Protein AF-A0A9D7V7L5-F1 (afdb_monomer_lite)

Sequence (226 aa):
MTKTEKKSRVNKSYSRKAYLGRYPYNLVSSGNLEKYYATLTDFDFLVAKINYPEFGVQPLIEDYDLIDDAETLNYPEYNSEKIKSLKLIQRALRLSAHILAVDKGQLASQLHGRLLHQKMPEEIQALLAQIKQKTTTPWLCPLTASLTPPGRNLIRTLTGHSSWVNAVAVTPNGQQVISASSDYTLKVWNLPDGQELFTLTGHSNSVKAVAVTPNGQQVISASGDN

Secondary structure (DSSP, 8-state):
--HHHHHHHHHHHHHHHHHHHHHHHHHHHTT-HHHHHHHHT-HHHHHHHHTSTT--HHHHHHHGGGS-TTGGGS-TTS-HHHHHHHHHHHHHHHHHHHHHHH-GGGHHHHHHHHH--TT--HHHHHHHHHHHHH--S-----SS--SPPBTBS--------SS-EEEEEE-TTSSEEEEEETTS-EEEEETTT--EEEEE---SS-EEEEEE-TTSS-EEEEES--

Structure (mmCIF, N/CA/C/O backbone):
data_AF-A0A9D7V7L5-F1
#
_entry.id   AF-A0A9D7V7L5-F1
#
loop_
_atom_site.group_PDB
_atom_site.id
_atom_site.type_symbol
_atom_site.label_atom_id
_atom_site.label_alt_id
_atom_site.label_comp_id
_atom_site.label_asym_id
_atom_site.label_entity_id
_atom_site.label_seq_id
_atom_site.pdbx_PDB_ins_code
_atom_site.Cartn_x
_atom_site.Cartn_y
_atom_site.Cartn_z
_atom_site.occupancy
_atom_site.B_iso_or_equiv
_atom_site.auth_seq_id
_atom_site.auth_comp_id
_atom_site.auth_asym_id
_atom_site.auth_atom_id
_atom_site.pdbx_PDB_model_num
ATOM 1 N N . MET A 1 1 ? 8.169 -32.362 20.404 1.00 52.22 1 MET A N 1
ATOM 2 C CA . MET A 1 1 ? 6.866 -31.759 20.037 1.00 52.22 1 MET A CA 1
ATOM 3 C C . MET A 1 1 ? 5.851 -32.856 19.808 1.00 52.22 1 MET A C 1
ATOM 5 O O . MET A 1 1 ? 6.038 -33.667 18.904 1.00 52.22 1 MET A O 1
ATOM 9 N N . THR A 1 2 ? 4.804 -32.898 20.626 1.00 62.78 2 THR A N 1
ATOM 10 C CA . THR A 1 2 ? 3.766 -33.935 20.541 1.00 62.78 2 THR A CA 1
ATOM 11 C C . THR A 1 2 ? 2.752 -33.614 19.433 1.00 62.78 2 THR A C 1
ATOM 13 O O . THR A 1 2 ? 2.585 -32.465 19.013 1.00 62.78 2 THR A O 1
ATOM 16 N N . LYS A 1 3 ? 2.064 -34.641 18.917 1.00 64.75 3 LYS A N 1
ATOM 17 C CA . LYS A 1 3 ? 1.070 -34.529 17.825 1.00 64.75 3 LYS A CA 1
ATOM 18 C C . LYS A 1 3 ? -0.060 -33.532 18.167 1.00 64.75 3 LYS A C 1
ATOM 20 O O . LYS A 1 3 ? -0.592 -32.861 17.284 1.00 64.75 3 LYS A O 1
ATOM 25 N N . THR A 1 4 ? -0.360 -33.387 19.456 1.00 60.03 4 THR A N 1
ATOM 26 C CA . THR A 1 4 ? -1.387 -32.504 20.027 1.00 60.03 4 THR A CA 1
ATOM 27 C C . THR A 1 4 ? -0.971 -31.027 20.022 1.00 60.03 4 THR A C 1
ATOM 29 O O . THR A 1 4 ? -1.767 -30.161 19.656 1.00 60.03 4 THR A O 1
ATOM 32 N N . GLU A 1 5 ? 0.296 -30.721 20.326 1.00 52.16 5 GLU A N 1
ATOM 33 C CA . GLU A 1 5 ? 0.838 -29.351 20.282 1.00 52.16 5 GLU A CA 1
ATOM 34 C C . GLU A 1 5 ? 0.880 -28.792 18.857 1.00 52.16 5 GLU A C 1
ATOM 36 O O . GLU A 1 5 ? 0.558 -27.621 18.636 1.00 52.16 5 GLU A O 1
ATOM 41 N N . LYS A 1 6 ? 1.223 -29.635 17.872 1.00 56.00 6 LYS A N 1
ATOM 42 C CA . LYS A 1 6 ? 1.192 -29.248 16.454 1.00 56.00 6 LYS A CA 1
ATOM 43 C C . LYS A 1 6 ? -0.230 -28.898 16.003 1.00 56.00 6 LYS A C 1
ATOM 45 O O . LYS A 1 6 ? -0.420 -27.860 15.377 1.00 56.00 6 LYS A O 1
ATOM 50 N N . LYS A 1 7 ? -1.238 -29.694 16.378 1.00 56.28 7 LYS A N 1
ATOM 51 C CA . LYS A 1 7 ? -2.646 -29.460 15.999 1.00 56.28 7 LYS A CA 1
ATOM 52 C C . LYS A 1 7 ? -3.219 -28.178 16.625 1.00 56.28 7 LYS A C 1
ATOM 54 O O . LYS A 1 7 ? -3.898 -27.417 15.943 1.00 56.28 7 LYS A O 1
ATOM 59 N N . SER A 1 8 ? -2.881 -27.891 17.886 1.00 62.53 8 SER A N 1
ATOM 60 C CA . SER A 1 8 ? -3.282 -26.658 18.588 1.00 62.53 8 SER A CA 1
ATOM 61 C C . SER A 1 8 ? -2.657 -25.392 17.979 1.00 62.53 8 SER A C 1
ATOM 63 O O . SER A 1 8 ? -3.351 -24.397 17.761 1.00 62.53 8 SER A O 1
ATOM 65 N N . ARG A 1 9 ? -1.363 -25.435 17.621 1.00 63.53 9 ARG A N 1
ATOM 66 C CA . ARG A 1 9 ? -0.682 -24.314 16.945 1.00 63.53 9 ARG A CA 1
ATOM 67 C C . ARG A 1 9 ? -1.255 -24.033 15.554 1.00 63.53 9 ARG A C 1
ATOM 69 O O . ARG A 1 9 ? -1.455 -22.871 15.212 1.00 63.53 9 ARG A O 1
ATOM 76 N N . VAL A 1 10 ? -1.566 -25.080 14.788 1.00 63.94 10 VAL A N 1
ATOM 77 C CA . VAL A 1 10 ? -2.185 -24.951 13.458 1.00 63.94 10 VAL A CA 1
ATOM 78 C C . VAL A 1 10 ? -3.575 -24.315 13.558 1.00 63.94 10 VAL A C 1
ATOM 80 O O . VAL A 1 10 ? -3.864 -23.383 12.811 1.00 63.94 10 VAL A O 1
ATOM 83 N N . ASN A 1 11 ? -4.397 -24.723 14.533 1.00 58.78 11 ASN A N 1
ATOM 84 C CA . ASN A 1 11 ? -5.736 -24.154 14.719 1.00 58.78 11 ASN A CA 1
ATOM 85 C C . ASN A 1 11 ? -5.694 -22.669 15.120 1.00 58.78 11 ASN A C 1
ATOM 87 O O . ASN A 1 11 ? -6.420 -21.860 14.552 1.00 58.78 11 ASN A O 1
ATOM 91 N N . LYS A 1 12 ? -4.791 -22.280 16.036 1.00 68.88 12 LYS A N 1
ATOM 92 C CA . LYS A 1 12 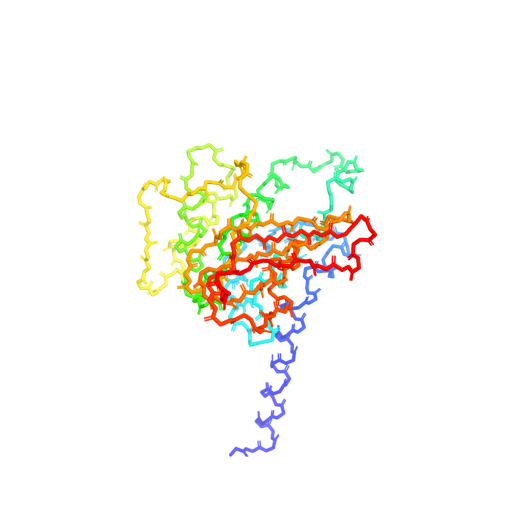? -4.603 -20.865 16.413 1.00 68.88 12 LYS A CA 1
ATOM 93 C C . LYS A 1 12 ? -4.127 -20.006 15.239 1.00 68.88 12 LYS A C 1
ATOM 95 O O . LYS A 1 12 ? -4.591 -18.878 15.087 1.00 68.88 12 LYS A O 1
ATOM 100 N N . SER A 1 13 ? -3.227 -20.533 14.405 1.00 73.12 13 SER A N 1
ATOM 101 C CA . SER A 1 13 ? -2.764 -19.835 13.200 1.00 73.12 13 SER A CA 1
ATOM 102 C C . SER A 1 13 ? -3.900 -19.631 12.194 1.00 73.12 13 SER A C 1
ATOM 104 O O . SER A 1 13 ? -4.082 -18.524 11.691 1.00 73.12 13 SER A O 1
ATOM 106 N N . TYR A 1 14 ? -4.719 -20.666 11.974 1.00 73.56 14 TYR A N 1
ATOM 107 C CA . TYR A 1 14 ? -5.874 -20.613 11.078 1.00 73.56 14 TYR A CA 1
ATOM 108 C C . TYR A 1 14 ? -6.935 -19.612 11.552 1.00 73.56 14 TYR A C 1
ATOM 110 O O . TYR A 1 14 ? -7.392 -18.779 10.772 1.00 73.56 14 TYR A O 1
ATOM 118 N N . SER A 1 15 ? -7.281 -19.626 12.844 1.00 80.94 15 SER A N 1
ATOM 119 C CA . SER A 1 15 ? -8.228 -18.666 13.426 1.00 80.94 15 SER A CA 1
ATOM 120 C C . SER A 1 15 ? -7.724 -17.225 13.318 1.00 80.94 15 SER A C 1
ATOM 122 O O . SER A 1 15 ? -8.497 -16.330 12.981 1.00 80.94 15 SER A O 1
ATOM 124 N N . ARG A 1 16 ? -6.422 -16.991 13.538 1.00 86.62 16 ARG A N 1
ATOM 125 C CA . ARG A 1 16 ? -5.816 -15.660 13.394 1.00 86.62 16 ARG A CA 1
ATOM 126 C C . ARG A 1 16 ? -5.793 -15.188 11.940 1.00 86.62 16 ARG A C 1
ATOM 128 O O . ARG A 1 16 ? -6.093 -14.027 11.685 1.00 86.62 16 ARG A O 1
ATOM 135 N N . LYS A 1 17 ? -5.489 -16.079 10.993 1.00 89.31 17 LYS A N 1
ATOM 136 C CA . LYS A 1 17 ? -5.557 -15.795 9.552 1.00 89.31 17 LYS A CA 1
ATOM 137 C C . LYS A 1 17 ? -6.967 -15.405 9.125 1.00 89.31 17 LYS A C 1
ATOM 139 O O . LYS A 1 17 ? -7.144 -14.393 8.458 1.00 89.31 17 LYS A O 1
ATOM 144 N N . ALA A 1 18 ? -7.965 -16.198 9.517 1.00 86.25 18 ALA A N 1
ATOM 145 C CA . ALA A 1 18 ? -9.361 -15.940 9.180 1.00 86.25 18 ALA A CA 1
ATOM 146 C C . ALA A 1 18 ? -9.836 -14.595 9.746 1.00 86.25 18 ALA A C 1
ATOM 148 O O . ALA A 1 18 ? -10.491 -13.835 9.034 1.00 86.25 18 ALA A O 1
ATOM 149 N N . TYR A 1 19 ? -9.444 -14.286 10.987 1.00 89.44 19 TYR A N 1
ATOM 150 C CA . TYR A 1 19 ? -9.704 -12.994 11.610 1.00 89.44 19 TYR A CA 1
ATOM 151 C C . TYR A 1 19 ? -9.065 -11.848 10.814 1.00 89.44 19 TYR A C 1
ATOM 153 O O . TYR A 1 19 ? -9.770 -10.991 10.308 1.00 89.44 19 TYR A O 1
ATOM 161 N N . LEU A 1 20 ? -7.751 -11.851 10.595 1.00 92.06 20 LEU A N 1
ATOM 162 C CA . LEU A 1 20 ? -7.090 -10.738 9.897 1.00 92.06 20 LEU A CA 1
ATOM 163 C C . LEU A 1 20 ? -7.503 -10.611 8.416 1.00 92.06 20 LEU A C 1
ATOM 165 O O . LEU A 1 20 ? -7.490 -9.514 7.864 1.00 92.06 20 LEU A O 1
ATOM 169 N N . GLY A 1 21 ? -7.870 -11.718 7.768 1.00 90.25 21 GLY A N 1
ATOM 170 C CA . GLY A 1 21 ? -8.195 -11.744 6.343 1.00 90.25 21 GLY A CA 1
ATOM 171 C C . GLY A 1 21 ? -9.643 -11.392 6.007 1.00 90.25 21 GLY A C 1
ATOM 172 O O . GLY A 1 21 ? -9.874 -10.606 5.101 1.00 90.25 21 GLY A O 1
ATOM 173 N N . ARG A 1 22 ? -10.627 -11.987 6.699 1.00 90.94 22 ARG A N 1
ATOM 174 C CA . ARG A 1 22 ? -12.054 -11.873 6.327 1.00 90.94 22 ARG A CA 1
ATOM 175 C C . ARG A 1 22 ? -12.894 -11.064 7.305 1.00 90.94 22 ARG A C 1
ATOM 177 O O . ARG A 1 22 ? -14.047 -10.780 7.000 1.00 90.94 22 ARG A O 1
ATOM 184 N N . TYR A 1 23 ? -12.365 -10.712 8.474 1.00 92.94 23 TYR A N 1
ATOM 185 C CA . TYR A 1 23 ? -13.158 -10.022 9.488 1.00 92.94 23 TYR A CA 1
ATOM 186 C C . TYR A 1 23 ? -13.700 -8.665 9.010 1.00 92.94 23 TYR A C 1
ATOM 188 O O . TYR A 1 23 ? -14.909 -8.485 9.143 1.00 92.94 23 TYR A O 1
ATOM 196 N N . PRO A 1 24 ? -12.914 -7.771 8.367 1.00 93.12 24 PRO A N 1
ATOM 197 C CA . PRO A 1 24 ? -13.454 -6.516 7.833 1.00 93.12 24 PRO A CA 1
ATOM 198 C C . PRO A 1 24 ? -14.598 -6.740 6.834 1.00 93.12 24 PRO A C 1
ATOM 200 O O . PRO A 1 24 ? -15.675 -6.172 6.993 1.00 93.12 24 PRO A O 1
ATOM 203 N N . TYR A 1 25 ? -14.416 -7.661 5.883 1.00 91.00 25 TYR A N 1
ATOM 204 C CA . TYR A 1 25 ? -15.449 -8.041 4.913 1.00 91.00 25 TYR A CA 1
ATOM 205 C C . TYR A 1 25 ? -16.725 -8.580 5.575 1.00 91.00 25 TYR A C 1
ATOM 207 O O . TYR A 1 25 ? -17.835 -8.186 5.215 1.00 91.00 25 TYR A O 1
ATOM 215 N N . ASN A 1 26 ? -16.585 -9.458 6.572 1.00 91.19 26 ASN A N 1
ATOM 216 C CA . ASN A 1 26 ? -17.724 -10.025 7.293 1.00 91.19 26 ASN A CA 1
ATOM 217 C C . ASN A 1 26 ? -18.498 -8.952 8.074 1.00 91.19 26 ASN A C 1
ATOM 219 O O . ASN A 1 26 ? -19.715 -9.057 8.211 1.00 91.19 26 ASN A O 1
ATOM 223 N N . LEU A 1 27 ? -17.813 -7.930 8.599 1.00 90.56 27 LEU A N 1
ATOM 224 C CA . LEU A 1 27 ? -18.455 -6.823 9.310 1.00 90.56 27 LEU A CA 1
ATOM 225 C C . LEU A 1 27 ? -19.286 -5.959 8.362 1.00 90.56 27 LEU A C 1
ATOM 227 O O . LEU A 1 27 ? -20.439 -5.683 8.677 1.00 90.56 27 LEU A O 1
ATOM 231 N N . VAL A 1 28 ? -18.753 -5.620 7.186 1.00 88.31 28 VAL A N 1
ATOM 232 C CA . VAL A 1 28 ? -19.514 -4.902 6.149 1.00 88.31 28 VAL A CA 1
ATOM 233 C C . VAL A 1 28 ? -20.703 -5.744 5.678 1.00 88.31 28 VAL A C 1
ATOM 235 O O . VAL A 1 28 ? -21.836 -5.278 5.706 1.00 88.31 28 VAL A O 1
ATOM 238 N N . SER A 1 29 ? -20.477 -7.026 5.374 1.00 86.88 29 SER A N 1
ATOM 239 C CA . SER A 1 29 ? -21.528 -7.950 4.908 1.00 86.88 29 SER A CA 1
ATOM 240 C C . SER A 1 29 ? -22.641 -8.187 5.935 1.00 86.88 29 SER A C 1
ATOM 242 O O . SER A 1 29 ? -23.762 -8.526 5.570 1.00 86.88 29 SER A O 1
ATOM 244 N N . SER A 1 30 ? -22.340 -8.034 7.227 1.00 88.19 30 SER A N 1
ATOM 245 C CA . SER A 1 30 ? -23.320 -8.143 8.317 1.00 88.19 30 SER A CA 1
ATOM 246 C C . SER A 1 30 ? -23.930 -6.800 8.730 1.00 88.19 30 SER A C 1
ATOM 248 O O . SER A 1 30 ? -24.707 -6.763 9.682 1.00 88.19 30 SER A O 1
ATOM 250 N N . GLY A 1 31 ? -23.576 -5.699 8.055 1.00 84.12 31 GLY A N 1
ATOM 251 C CA . GLY A 1 31 ? -24.029 -4.344 8.381 1.00 84.12 31 GLY A CA 1
ATOM 252 C C . GLY A 1 31 ? -23.422 -3.761 9.663 1.00 84.12 31 GLY A C 1
ATOM 253 O O . GLY A 1 31 ? -23.855 -2.712 10.133 1.00 84.12 31 GLY A O 1
ATOM 254 N N . ASN A 1 32 ? -22.413 -4.405 10.259 1.00 87.94 32 ASN A N 1
ATOM 255 C CA . ASN A 1 32 ? -21.781 -3.952 11.499 1.00 87.94 32 ASN A CA 1
ATOM 256 C C . ASN A 1 32 ? -20.656 -2.937 11.234 1.00 87.94 32 ASN A C 1
ATOM 258 O O . ASN A 1 32 ? -19.474 -3.188 11.495 1.00 87.94 32 ASN A O 1
ATOM 262 N N . LEU A 1 33 ? -21.044 -1.777 10.705 1.00 84.62 33 LEU A N 1
ATOM 263 C CA . LEU A 1 33 ? -20.115 -0.729 10.280 1.00 84.62 33 LEU A CA 1
ATOM 264 C C . LEU A 1 33 ? -19.363 -0.079 11.449 1.00 84.62 33 LEU A C 1
ATOM 266 O O . LEU A 1 33 ? -18.197 0.275 11.302 1.00 84.62 33 LEU A O 1
ATOM 270 N N . GLU A 1 34 ? -19.973 0.005 12.634 1.00 87.50 34 GLU A N 1
ATOM 271 C CA . GLU A 1 34 ? -19.308 0.538 13.832 1.00 87.50 34 GLU A CA 1
ATOM 272 C C . GLU A 1 34 ? -18.098 -0.308 14.244 1.00 87.50 34 GLU A C 1
ATOM 274 O O . GLU A 1 34 ? -17.013 0.218 14.497 1.00 87.50 34 GLU A O 1
ATOM 279 N N . LYS A 1 35 ? -18.234 -1.642 14.249 1.00 90.88 35 LYS A N 1
ATOM 280 C CA . LYS A 1 35 ? -17.083 -2.517 14.513 1.00 90.88 35 LYS A CA 1
ATOM 281 C C . LYS A 1 35 ? -16.077 -2.498 13.375 1.00 90.88 35 LYS A C 1
ATOM 283 O O . LYS A 1 35 ? -14.884 -2.620 13.645 1.00 90.88 35 LYS A O 1
ATOM 288 N N . TYR A 1 36 ? -16.525 -2.369 12.127 1.00 91.50 36 TYR A N 1
ATOM 289 C CA . TYR A 1 36 ? -15.623 -2.243 10.981 1.00 91.50 36 TYR A CA 1
ATOM 290 C C . TYR A 1 36 ? -14.743 -0.998 11.136 1.00 91.50 36 TYR A C 1
ATOM 292 O O . TYR A 1 36 ? -13.517 -1.087 11.076 1.00 91.50 36 TYR A O 1
ATOM 300 N N . TYR A 1 37 ? -15.367 0.129 11.475 1.00 90.06 37 TYR A N 1
ATOM 301 C CA . TYR A 1 37 ? -14.693 1.386 11.751 1.00 90.06 37 TYR A CA 1
ATOM 302 C C . TYR A 1 37 ? -13.704 1.280 12.918 1.00 90.06 37 TYR A C 1
ATOM 304 O O . TYR A 1 37 ? -12.540 1.653 12.778 1.00 90.06 37 TYR A O 1
ATOM 312 N N . ALA A 1 38 ? -14.137 0.718 14.050 1.00 92.38 38 ALA A N 1
ATOM 313 C CA . ALA A 1 38 ? -13.270 0.498 15.207 1.00 92.38 38 ALA A CA 1
ATOM 314 C C . ALA A 1 38 ? -12.072 -0.406 14.864 1.00 92.38 38 ALA A C 1
ATOM 316 O O . ALA A 1 38 ? -10.959 -0.160 15.314 1.00 92.38 38 ALA A O 1
ATOM 317 N N . THR A 1 39 ? -12.280 -1.421 14.021 1.00 95.00 39 THR A N 1
ATOM 318 C CA . THR A 1 39 ? -11.221 -2.344 13.585 1.00 95.00 39 THR A CA 1
ATOM 319 C C . THR A 1 39 ? -10.175 -1.636 12.720 1.00 95.00 39 THR A C 1
ATOM 321 O O . THR A 1 39 ? -8.980 -1.810 12.941 1.00 95.00 39 THR A O 1
ATOM 324 N N . LEU A 1 40 ? -10.596 -0.804 11.761 1.00 95.00 40 LEU A N 1
ATOM 325 C CA . LEU A 1 40 ? -9.688 -0.087 10.851 1.00 95.00 40 LEU A CA 1
ATOM 326 C C . LEU A 1 40 ? -9.088 1.203 11.438 1.00 95.00 40 LEU A C 1
ATOM 328 O O . LEU A 1 40 ? -8.298 1.881 10.778 1.00 95.00 40 LEU A O 1
ATOM 332 N N . THR A 1 41 ? -9.435 1.531 12.682 1.00 94.69 41 THR A N 1
ATOM 333 C CA . THR A 1 41 ? -8.835 2.615 13.478 1.00 94.69 41 THR A CA 1
ATOM 334 C C . THR A 1 41 ? -8.086 2.095 14.715 1.00 94.69 41 THR A C 1
ATOM 336 O O . THR A 1 41 ? -7.517 2.886 15.470 1.00 94.69 41 THR A O 1
ATOM 339 N N . ASP A 1 42 ? -8.026 0.774 14.914 1.00 96.12 42 ASP A N 1
ATOM 340 C CA . ASP A 1 42 ? -7.245 0.136 15.975 1.00 96.12 42 ASP A CA 1
ATOM 341 C C . ASP A 1 42 ? -5.825 -0.164 15.494 1.00 96.12 42 ASP A C 1
ATOM 343 O O . ASP A 1 42 ? -5.596 -1.012 14.626 1.00 96.12 42 ASP A O 1
ATOM 347 N N . PHE A 1 43 ? -4.848 0.506 16.104 1.00 96.38 43 PHE A N 1
ATOM 348 C CA . PHE A 1 43 ? -3.447 0.344 15.734 1.00 96.38 43 PHE A CA 1
ATOM 349 C C . PHE A 1 43 ? -2.946 -1.103 15.889 1.00 96.38 43 PHE A C 1
ATOM 351 O O . PHE A 1 43 ? -2.146 -1.553 15.067 1.00 96.38 43 PHE A O 1
ATOM 358 N N . ASP A 1 44 ? -3.449 -1.861 16.871 1.00 95.31 44 ASP A N 1
ATOM 359 C CA . ASP A 1 44 ? -3.026 -3.254 17.071 1.00 95.31 44 ASP A CA 1
ATOM 360 C C . ASP A 1 44 ? -3.485 -4.150 15.922 1.00 95.31 44 ASP A C 1
ATOM 362 O O . ASP A 1 44 ? -2.739 -5.031 15.484 1.00 95.31 44 ASP A O 1
ATOM 366 N N . PHE A 1 45 ? -4.686 -3.907 15.389 1.00 96.00 45 PHE A N 1
ATOM 367 C CA . PHE A 1 45 ? -5.174 -4.607 14.207 1.00 96.00 45 PHE A CA 1
ATOM 368 C C . PHE A 1 45 ? -4.309 -4.290 12.982 1.00 96.00 45 PHE A C 1
ATOM 370 O O . PHE A 1 45 ? -3.873 -5.218 12.294 1.00 96.00 45 PHE A O 1
ATOM 377 N N . LEU A 1 46 ? -3.994 -3.009 12.744 1.00 96.38 46 LEU A N 1
ATOM 378 C CA . LEU A 1 46 ? -3.148 -2.586 11.617 1.00 96.38 46 LEU A CA 1
ATOM 379 C C . LEU A 1 46 ? -1.764 -3.251 11.680 1.00 96.38 46 LEU A C 1
ATOM 381 O O . LEU A 1 46 ? -1.307 -3.846 10.699 1.00 96.38 46 LEU A O 1
ATOM 385 N N . VAL A 1 47 ? -1.126 -3.213 12.855 1.00 95.31 47 VAL A N 1
ATOM 386 C CA . VAL A 1 47 ? 0.169 -3.858 13.116 1.00 95.31 47 VAL A CA 1
ATOM 387 C C . VAL A 1 47 ? 0.069 -5.375 12.951 1.00 95.31 47 VAL A C 1
ATOM 389 O O . VAL A 1 47 ? 0.949 -5.990 12.343 1.00 95.31 47 VAL A O 1
ATOM 392 N N . ALA A 1 48 ? -0.987 -6.005 13.467 1.00 94.69 48 ALA A N 1
ATOM 393 C CA . ALA A 1 48 ? -1.163 -7.449 13.371 1.00 94.69 48 ALA A CA 1
ATOM 394 C C . ALA A 1 48 ? -1.370 -7.912 11.925 1.00 94.69 48 ALA A C 1
ATOM 396 O O . ALA A 1 48 ? -0.820 -8.948 11.549 1.00 94.69 48 ALA A O 1
ATOM 397 N N . LYS A 1 49 ? -2.134 -7.160 11.122 1.00 95.62 49 LYS A N 1
ATOM 398 C CA . LYS A 1 49 ? -2.400 -7.494 9.720 1.00 95.62 49 LYS A CA 1
ATOM 399 C C . LYS A 1 49 ? -1.159 -7.300 8.857 1.00 95.62 49 LYS A C 1
ATOM 401 O O . LYS A 1 49 ? -0.774 -8.233 8.160 1.00 95.62 49 LYS A O 1
ATOM 406 N N . ILE A 1 50 ? -0.481 -6.153 8.950 1.00 94.75 50 ILE A N 1
ATOM 407 C CA . ILE A 1 50 ? 0.681 -5.863 8.094 1.00 94.75 50 ILE A CA 1
ATOM 408 C C . ILE A 1 50 ? 1.849 -6.836 8.330 1.00 94.75 50 ILE A C 1
ATOM 410 O O . ILE A 1 50 ? 2.552 -7.218 7.391 1.00 94.75 50 ILE A O 1
ATOM 414 N N . ASN A 1 51 ? 2.041 -7.271 9.581 1.00 93.19 51 ASN A N 1
ATOM 415 C CA . ASN A 1 51 ? 3.117 -8.181 9.977 1.00 93.19 51 ASN A CA 1
ATOM 416 C C . ASN A 1 51 ? 2.780 -9.662 9.778 1.00 93.19 51 ASN A C 1
ATOM 418 O O . ASN A 1 51 ? 3.658 -10.510 9.946 1.00 93.19 51 ASN A O 1
ATOM 422 N N . TYR A 1 52 ? 1.542 -10.003 9.418 1.00 93.25 52 TYR A N 1
ATOM 423 C CA . TYR A 1 52 ? 1.189 -11.391 9.157 1.00 93.25 52 TYR A CA 1
ATOM 424 C C . TYR A 1 52 ? 1.862 -11.873 7.856 1.00 93.25 52 TYR A C 1
ATOM 426 O O . TYR A 1 52 ? 1.792 -11.154 6.865 1.00 93.25 52 TYR A O 1
ATOM 434 N N . PRO A 1 53 ? 2.495 -13.064 7.806 1.00 87.75 53 PRO A N 1
ATOM 435 C CA . PRO A 1 53 ? 3.300 -13.488 6.650 1.00 87.75 53 PRO A CA 1
ATOM 436 C C . PRO A 1 53 ? 2.555 -13.541 5.312 1.00 87.75 53 PRO A C 1
ATOM 438 O O . PRO A 1 53 ? 3.146 -13.283 4.272 1.00 87.75 53 PRO A O 1
ATOM 441 N N . GLU A 1 54 ? 1.268 -13.884 5.343 1.00 87.81 54 GLU A N 1
ATOM 442 C CA . GLU A 1 54 ? 0.424 -13.991 4.145 1.00 87.81 54 GLU A CA 1
ATOM 443 C C . GLU A 1 54 ? -0.273 -12.675 3.774 1.00 87.81 54 GLU A C 1
ATOM 445 O O . GLU A 1 54 ? -0.946 -12.595 2.750 1.00 87.81 54 GLU A O 1
ATOM 450 N N . PHE A 1 55 ? -0.137 -11.651 4.618 1.00 89.81 55 PHE A N 1
ATOM 451 C CA . PHE A 1 55 ? -0.691 -10.327 4.384 1.00 89.81 55 PHE A CA 1
ATOM 452 C C . PHE A 1 55 ? 0.439 -9.291 4.316 1.00 89.81 55 PHE A C 1
ATOM 454 O O . PHE A 1 55 ? 1.630 -9.573 4.464 1.00 89.81 55 PHE A O 1
ATOM 461 N N . GLY A 1 56 ? 0.058 -8.050 4.062 1.00 89.25 56 GLY A N 1
ATOM 462 C CA . GLY A 1 56 ? 0.978 -6.932 3.972 1.00 89.25 56 GLY A CA 1
ATOM 463 C C . GLY A 1 56 ? 0.199 -5.633 3.913 1.00 89.25 56 GLY A C 1
ATOM 464 O O . GLY A 1 56 ? -0.985 -5.591 4.246 1.00 89.25 56 GLY A O 1
ATOM 465 N N . VAL A 1 57 ? 0.862 -4.572 3.465 1.00 91.44 57 VAL A N 1
ATOM 466 C CA . VAL A 1 57 ? 0.224 -3.257 3.369 1.00 91.44 57 VAL A CA 1
ATOM 467 C C . VAL A 1 57 ? -0.928 -3.249 2.360 1.00 91.44 57 VAL A C 1
ATOM 469 O O . VAL A 1 57 ? -1.928 -2.584 2.597 1.00 91.44 57 VAL A O 1
ATOM 472 N N . GLN A 1 58 ? -0.830 -4.026 1.278 1.00 90.19 58 GLN A N 1
ATOM 473 C CA . GLN A 1 58 ? -1.821 -4.007 0.204 1.00 90.19 58 GLN A CA 1
ATOM 474 C C . GLN A 1 58 ? -3.165 -4.645 0.617 1.00 90.19 58 GLN A C 1
ATOM 476 O O . GLN A 1 58 ? -4.157 -3.921 0.593 1.00 90.19 58 GLN A O 1
ATOM 481 N N . PRO A 1 59 ? -3.226 -5.888 1.148 1.00 92.44 59 PRO A N 1
ATOM 482 C CA . PRO A 1 59 ? -4.479 -6.431 1.689 1.00 92.44 59 PRO A CA 1
ATOM 483 C C . PRO A 1 59 ? -5.079 -5.611 2.838 1.00 92.44 59 PRO A C 1
ATOM 485 O O . PRO A 1 59 ? -6.261 -5.735 3.134 1.00 92.44 59 PRO A O 1
ATOM 488 N N . LEU A 1 60 ? -4.262 -4.821 3.546 1.00 94.62 60 LEU A N 1
ATOM 489 C CA . LEU A 1 60 ? -4.755 -3.881 4.551 1.00 94.62 60 LEU A CA 1
ATOM 490 C C . LEU A 1 60 ? -5.397 -2.648 3.900 1.00 94.62 60 LEU A C 1
ATOM 492 O O . LEU A 1 60 ? -6.448 -2.221 4.352 1.00 94.62 60 LEU A O 1
ATOM 496 N N . ILE A 1 61 ? -4.794 -2.080 2.850 1.00 92.06 61 ILE A N 1
ATOM 497 C CA . ILE A 1 61 ? -5.370 -0.960 2.084 1.00 92.06 61 ILE A CA 1
ATOM 498 C C . ILE A 1 61 ? -6.711 -1.360 1.459 1.00 92.06 61 ILE A C 1
ATOM 500 O O . ILE A 1 61 ? -7.644 -0.557 1.490 1.00 92.06 61 ILE A O 1
ATOM 504 N N . GLU A 1 62 ? -6.803 -2.585 0.941 1.00 90.81 62 GLU A N 1
ATOM 505 C CA . GLU A 1 62 ? -8.017 -3.146 0.332 1.00 90.81 62 GLU A CA 1
ATOM 506 C C . GLU A 1 62 ? -9.177 -3.257 1.329 1.00 90.81 62 GLU A C 1
ATOM 508 O O . GLU A 1 62 ? -10.329 -3.076 0.942 1.00 90.81 62 GLU A O 1
ATOM 513 N N . ASP A 1 63 ? -8.909 -3.461 2.626 1.00 93.62 63 ASP A N 1
ATOM 514 C CA . ASP A 1 63 ? -9.980 -3.462 3.630 1.00 93.62 63 ASP A CA 1
ATOM 515 C C . ASP A 1 63 ? -10.736 -2.128 3.671 1.00 93.62 63 ASP A C 1
ATOM 517 O O . ASP A 1 63 ? -11.924 -2.122 3.979 1.00 93.62 63 ASP A O 1
ATOM 521 N N . TYR A 1 64 ? -10.070 -1.007 3.370 1.00 91.25 64 TYR A N 1
ATOM 522 C CA . TYR A 1 64 ? -10.678 0.330 3.327 1.00 91.25 64 TYR A CA 1
ATOM 523 C C . TYR A 1 64 ? -11.446 0.594 2.021 1.00 91.25 64 TYR A C 1
ATOM 525 O O . TYR A 1 64 ? -12.211 1.557 1.954 1.00 91.25 64 TYR A O 1
ATOM 533 N N . ASP A 1 65 ? -11.238 -0.229 0.987 1.00 87.38 65 ASP A N 1
ATOM 534 C CA . ASP A 1 65 ? -11.976 -0.164 -0.282 1.00 87.38 65 ASP A CA 1
ATOM 535 C C . ASP A 1 65 ? -13.314 -0.925 -0.211 1.00 87.38 65 ASP A C 1
ATOM 537 O O . ASP A 1 65 ? -14.130 -0.813 -1.118 1.00 87.38 65 ASP A O 1
ATOM 541 N N . LEU A 1 66 ? -13.579 -1.651 0.886 1.00 87.56 66 LEU A N 1
ATOM 542 C CA . LEU A 1 66 ? -14.836 -2.381 1.105 1.00 87.56 66 LEU A CA 1
ATOM 543 C C . LEU A 1 66 ? -16.071 -1.481 1.242 1.00 87.56 66 LEU A C 1
ATO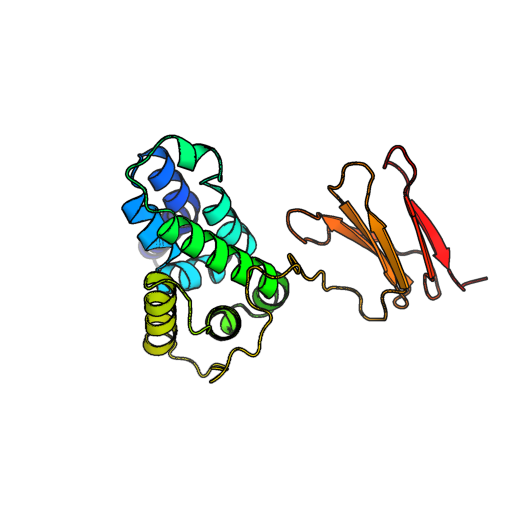M 545 O O . LEU A 1 66 ? -17.183 -1.992 1.175 1.00 87.56 66 LEU A O 1
ATOM 549 N N . ILE A 1 67 ? -15.882 -0.180 1.476 1.00 78.75 67 ILE A N 1
ATOM 550 C CA . ILE A 1 67 ? -16.955 0.815 1.500 1.00 78.75 67 ILE A CA 1
ATOM 551 C C . ILE A 1 67 ? -16.618 1.896 0.472 1.00 78.75 67 ILE A C 1
ATOM 553 O O . ILE A 1 67 ? -15.613 2.614 0.601 1.00 78.75 67 ILE A O 1
ATOM 557 N N . ASP A 1 68 ? -17.472 2.015 -0.543 1.00 66.81 68 ASP A N 1
ATOM 558 C CA . ASP A 1 68 ? -17.338 3.025 -1.591 1.00 66.81 68 ASP A CA 1
ATOM 559 C C . ASP A 1 68 ? -18.076 4.333 -1.239 1.00 66.81 68 ASP A C 1
AT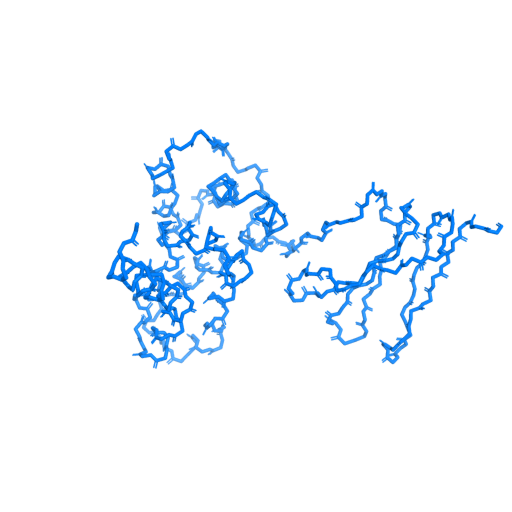OM 561 O O . ASP A 1 68 ? -18.998 4.363 -0.413 1.00 66.81 68 ASP A O 1
ATOM 565 N N . ASP A 1 69 ? -17.681 5.428 -1.893 1.00 56.91 69 ASP A N 1
ATOM 566 C CA . ASP A 1 69 ? -18.263 6.768 -1.708 1.00 56.91 69 ASP A CA 1
ATOM 567 C C . ASP A 1 69 ? -19.765 6.806 -2.097 1.00 56.91 69 ASP A C 1
ATOM 569 O O . ASP A 1 69 ? -20.511 7.671 -1.641 1.00 56.91 69 ASP A O 1
ATOM 573 N N . ALA A 1 70 ? -20.230 5.854 -2.919 1.00 44.06 70 ALA A N 1
ATOM 574 C CA . ALA A 1 70 ? -21.620 5.748 -3.375 1.00 44.06 70 ALA A CA 1
ATOM 575 C C . ALA A 1 70 ? -22.538 4.946 -2.428 1.00 44.06 70 ALA A C 1
ATOM 577 O O . ALA A 1 70 ? -23.703 5.304 -2.265 1.00 44.06 70 ALA A O 1
ATOM 578 N N . GLU A 1 71 ? -22.041 3.898 -1.756 1.00 46.91 71 GLU A N 1
ATOM 579 C CA . GLU A 1 71 ? -22.833 3.136 -0.767 1.00 46.91 71 GLU A CA 1
ATOM 580 C C . GLU A 1 71 ? -23.127 3.960 0.495 1.00 46.91 71 GLU A C 1
ATOM 582 O O . GLU A 1 71 ? -24.134 3.759 1.175 1.00 46.91 71 GLU A O 1
ATOM 587 N N . THR A 1 72 ? -22.283 4.953 0.767 1.00 47.69 72 THR A N 1
ATOM 588 C CA . THR A 1 72 ? -22.403 5.876 1.899 1.00 47.69 72 THR A CA 1
ATOM 589 C C . THR A 1 72 ? -23.416 7.007 1.682 1.00 47.69 72 THR A C 1
ATOM 591 O O . THR A 1 72 ? -23.768 7.691 2.640 1.00 47.69 72 THR A O 1
ATOM 594 N N . LEU A 1 73 ? -23.979 7.154 0.473 1.00 41.91 73 LEU A N 1
ATOM 595 C CA . LEU A 1 73 ? -25.094 8.073 0.187 1.00 41.91 73 LEU A CA 1
ATOM 596 C C . LEU A 1 73 ? -26.479 7.509 0.558 1.00 41.91 73 LEU A C 1
ATOM 598 O O . LEU A 1 73 ? -27.440 8.273 0.620 1.00 41.91 73 LEU A O 1
ATOM 602 N N . ASN A 1 74 ? -26.595 6.207 0.849 1.00 44.41 74 ASN A N 1
ATOM 603 C CA . ASN A 1 74 ? -27.875 5.567 1.189 1.00 44.41 74 ASN A CA 1
ATOM 604 C C . ASN A 1 74 ? -28.168 5.496 2.702 1.00 44.41 74 ASN A C 1
ATOM 606 O O . ASN A 1 74 ? -29.259 5.073 3.081 1.00 44.41 74 ASN A O 1
ATOM 610 N N . TYR A 1 75 ? -27.241 5.935 3.564 1.00 44.62 75 TYR A N 1
ATOM 611 C CA . TYR A 1 75 ? -27.388 5.894 5.027 1.00 44.62 75 TYR A CA 1
ATOM 612 C C . TYR A 1 75 ? -27.113 7.277 5.657 1.00 44.62 75 TYR A C 1
ATOM 614 O O . TYR A 1 75 ? -25.986 7.563 6.065 1.00 44.62 75 TYR A O 1
ATOM 622 N N . PRO A 1 76 ? -28.129 8.160 5.760 1.00 46.16 76 PRO A N 1
ATOM 623 C CA . PRO A 1 76 ? -27.987 9.533 6.272 1.00 46.16 76 PRO A CA 1
ATOM 624 C C . PRO A 1 76 ? -27.659 9.628 7.774 1.00 46.16 76 PRO A C 1
ATOM 626 O O . PRO A 1 76 ? -27.337 10.702 8.273 1.00 46.16 76 PRO A O 1
ATOM 629 N N . GLU A 1 77 ? -27.720 8.509 8.496 1.00 46.75 77 GLU A N 1
ATOM 630 C CA . GLU A 1 77 ? -27.305 8.371 9.898 1.00 46.75 77 GLU A CA 1
ATOM 631 C C . GLU A 1 77 ? -25.776 8.321 10.089 1.00 46.75 77 GLU A C 1
ATOM 633 O O . GLU A 1 77 ? -25.284 8.383 11.217 1.00 46.75 77 GLU A O 1
ATOM 638 N N . TYR A 1 78 ? -25.006 8.253 8.997 1.00 48.84 78 TYR A N 1
ATOM 639 C CA . TYR A 1 78 ? -23.555 8.125 9.040 1.00 48.84 78 TYR A CA 1
ATOM 640 C C . TYR A 1 78 ? -22.846 9.473 8.851 1.00 48.84 78 TYR A C 1
ATOM 642 O O . TYR A 1 78 ? -23.017 10.173 7.852 1.00 48.84 78 TYR A O 1
ATOM 650 N N . ASN A 1 79 ? -22.004 9.843 9.819 1.00 57.28 79 ASN A N 1
ATOM 651 C CA . ASN A 1 79 ? -21.250 11.091 9.772 1.00 57.28 79 ASN A CA 1
ATOM 652 C C . ASN A 1 79 ? -20.160 11.013 8.690 1.00 57.28 79 ASN A C 1
ATOM 654 O O . ASN A 1 79 ? -19.271 10.158 8.754 1.00 57.28 79 ASN A O 1
ATOM 658 N N . SER A 1 80 ? -20.188 11.954 7.741 1.00 66.06 80 SER A N 1
ATOM 659 C CA . SER A 1 80 ? -19.146 12.133 6.722 1.00 66.06 80 SER A CA 1
ATOM 660 C C . SER A 1 80 ? -17.720 12.128 7.303 1.00 66.06 80 SER A C 1
ATOM 662 O O . SER A 1 80 ? -16.785 11.727 6.617 1.00 66.06 80 SER A O 1
ATOM 664 N N . GLU A 1 81 ? -17.544 12.509 8.574 1.00 74.31 81 GLU A N 1
ATOM 665 C CA . GLU A 1 81 ? -16.246 12.552 9.255 1.00 74.31 81 GLU A CA 1
ATOM 666 C C . GLU A 1 81 ? -15.603 11.174 9.486 1.00 74.31 81 GLU A C 1
ATOM 668 O O . GLU A 1 81 ? -14.409 11.029 9.229 1.00 74.31 81 GLU A O 1
ATOM 673 N N . LYS A 1 82 ? -16.356 10.126 9.857 1.00 81.75 82 LYS A N 1
ATOM 674 C CA . LYS A 1 82 ? -15.779 8.775 10.038 1.00 81.75 82 LYS A CA 1
ATOM 675 C C . LYS A 1 82 ? -15.234 8.226 8.715 1.00 81.75 82 LYS A C 1
ATOM 677 O O . LYS A 1 82 ? -14.117 7.715 8.649 1.00 81.75 82 LYS A O 1
ATOM 682 N N . ILE A 1 83 ? -15.991 8.375 7.626 1.00 78.31 83 ILE A N 1
ATOM 683 C CA . ILE A 1 83 ? -15.532 7.960 6.287 1.00 78.31 83 ILE A CA 1
ATOM 684 C C . ILE A 1 83 ? -14.310 8.777 5.868 1.00 78.31 83 ILE A C 1
ATOM 686 O O . ILE A 1 83 ? -13.324 8.199 5.408 1.00 78.31 83 ILE A O 1
ATOM 690 N N . LYS A 1 84 ? -14.320 10.102 6.086 1.00 79.25 84 LYS A N 1
ATOM 691 C CA . LYS A 1 84 ? -13.148 10.956 5.834 1.00 79.25 84 LYS A CA 1
ATOM 692 C C . LYS A 1 84 ? -11.924 10.455 6.600 1.00 79.25 84 LYS A C 1
ATOM 694 O O . LYS A 1 84 ? -10.857 10.344 5.997 1.00 79.25 84 LYS A O 1
ATOM 699 N N . SER A 1 85 ? -12.070 10.089 7.874 1.00 86.75 85 SER A N 1
ATOM 700 C CA . SER A 1 85 ? -10.996 9.508 8.690 1.00 86.75 85 SER A CA 1
ATOM 701 C C . SER A 1 85 ? -10.438 8.224 8.078 1.00 86.75 85 SER A C 1
ATOM 703 O O . SER A 1 85 ? -9.227 8.130 7.861 1.00 86.75 85 SER A O 1
ATOM 705 N N . LEU A 1 86 ? -11.302 7.271 7.710 1.00 89.19 86 LEU A N 1
ATOM 706 C CA . LEU A 1 86 ? -10.880 6.030 7.049 1.00 89.19 86 LEU A CA 1
ATOM 707 C C . LEU A 1 86 ? -10.147 6.302 5.729 1.00 89.19 86 LEU A C 1
ATOM 709 O O . LEU A 1 86 ? -9.077 5.741 5.500 1.00 89.19 86 LEU A O 1
ATOM 713 N N . LYS A 1 87 ? -10.659 7.206 4.884 1.00 85.00 87 LYS A N 1
ATOM 714 C CA . LYS A 1 87 ? -10.016 7.563 3.608 1.00 85.00 87 LYS A CA 1
ATOM 715 C C . LYS A 1 87 ? -8.673 8.269 3.816 1.00 85.00 87 LYS A C 1
ATOM 717 O O . LYS A 1 87 ? -7.739 8.043 3.047 1.00 85.00 87 LYS A O 1
ATOM 722 N N . LEU A 1 88 ? -8.531 9.104 4.846 1.00 86.81 88 LEU A N 1
ATOM 723 C CA . LEU A 1 88 ? -7.253 9.739 5.187 1.00 86.81 88 LEU A CA 1
ATOM 724 C C . LEU A 1 88 ? -6.219 8.704 5.643 1.00 86.81 88 LEU A C 1
ATOM 726 O O . LEU A 1 88 ? -5.084 8.738 5.163 1.00 86.81 88 LEU A O 1
ATOM 730 N N . ILE A 1 89 ? -6.614 7.752 6.494 1.00 91.81 89 ILE A N 1
ATOM 731 C CA . ILE A 1 89 ? -5.746 6.645 6.925 1.00 91.81 89 ILE A CA 1
ATOM 732 C C . ILE A 1 89 ? -5.348 5.786 5.721 1.00 91.81 89 ILE A C 1
ATOM 734 O O . ILE A 1 89 ? -4.160 5.551 5.499 1.00 91.81 89 ILE A O 1
ATOM 738 N N . GLN A 1 90 ? -6.311 5.395 4.885 1.00 90.88 90 GLN A N 1
ATOM 739 C CA . GLN A 1 90 ? -6.060 4.627 3.666 1.00 90.88 90 GLN A CA 1
ATOM 740 C C . GLN A 1 90 ? -5.067 5.338 2.737 1.00 90.88 90 GLN A C 1
ATOM 742 O O . GLN A 1 90 ? -4.113 4.732 2.247 1.00 90.88 90 GLN A O 1
ATOM 747 N N . ARG A 1 91 ? -5.251 6.642 2.502 1.00 85.62 91 ARG A N 1
ATOM 748 C CA . ARG A 1 91 ? -4.334 7.449 1.685 1.00 85.62 91 ARG A CA 1
ATOM 749 C C . ARG A 1 91 ? -2.940 7.531 2.306 1.00 85.62 91 ARG A C 1
ATOM 751 O O . ARG A 1 91 ? -1.959 7.441 1.574 1.00 85.62 91 ARG A O 1
ATOM 758 N N . ALA A 1 92 ? -2.831 7.657 3.630 1.00 90.56 92 ALA A N 1
ATOM 759 C CA . ALA A 1 92 ? -1.538 7.617 4.312 1.00 90.56 92 ALA A CA 1
ATOM 760 C C . ALA A 1 92 ? -0.839 6.263 4.104 1.00 90.56 92 ALA A C 1
ATOM 762 O O . ALA A 1 92 ? 0.344 6.238 3.765 1.00 90.56 92 ALA A O 1
ATOM 763 N N . LEU A 1 93 ? -1.578 5.152 4.213 1.00 92.50 93 LEU A N 1
ATOM 764 C CA . LEU A 1 93 ? -1.065 3.808 3.931 1.00 92.50 93 LEU A CA 1
ATOM 765 C C . LEU A 1 93 ? -0.615 3.664 2.470 1.00 92.50 93 LEU A C 1
ATOM 767 O O . LEU A 1 93 ? 0.484 3.171 2.233 1.00 92.50 93 LEU A O 1
ATOM 771 N N . ARG A 1 94 ? -1.398 4.150 1.495 1.00 89.06 94 ARG A N 1
ATOM 772 C CA . ARG A 1 94 ? -1.034 4.134 0.061 1.00 89.06 94 ARG A CA 1
ATOM 773 C C . ARG A 1 94 ? 0.249 4.920 -0.220 1.00 89.06 94 ARG A C 1
ATOM 775 O O . ARG A 1 94 ? 1.145 4.412 -0.893 1.00 89.06 94 ARG A O 1
ATOM 782 N N . LEU A 1 95 ? 0.380 6.120 0.347 1.00 87.62 95 LEU A N 1
ATOM 783 C CA . LEU A 1 95 ? 1.584 6.951 0.220 1.00 87.62 95 LEU A CA 1
ATOM 784 C C . LEU A 1 95 ? 2.828 6.305 0.843 1.00 87.62 95 LEU A C 1
ATOM 786 O O . LEU A 1 95 ? 3.950 6.562 0.406 1.00 87.62 95 LEU A O 1
ATOM 790 N N . SER A 1 96 ? 2.635 5.466 1.856 1.00 91.62 96 SER A N 1
ATOM 791 C CA . SER A 1 96 ? 3.708 4.769 2.564 1.00 91.62 96 SER A CA 1
ATOM 792 C C . SER A 1 96 ? 3.891 3.318 2.128 1.00 91.62 96 SER A C 1
ATOM 794 O O . SER A 1 96 ? 4.797 2.662 2.631 1.00 91.62 96 SER A O 1
ATOM 796 N N . ALA A 1 97 ? 3.092 2.818 1.181 1.00 90.88 97 ALA A N 1
ATOM 797 C CA . ALA A 1 97 ? 3.060 1.402 0.820 1.00 90.88 97 ALA A CA 1
ATOM 798 C C . ALA A 1 97 ? 4.435 0.869 0.401 1.00 90.88 97 ALA A C 1
ATOM 800 O O . ALA A 1 97 ? 4.839 -0.196 0.851 1.00 90.88 97 ALA A O 1
ATOM 801 N N . HIS A 1 98 ? 5.184 1.646 -0.384 1.00 86.25 98 HIS A N 1
ATOM 802 C CA . HIS A 1 98 ? 6.536 1.288 -0.811 1.00 86.25 98 HIS A CA 1
ATOM 803 C C . HIS A 1 98 ? 7.523 1.130 0.358 1.00 86.25 98 HIS A C 1
ATOM 805 O O . HIS A 1 98 ? 8.327 0.204 0.365 1.00 86.25 98 HIS A O 1
ATOM 811 N N . ILE A 1 99 ? 7.428 1.986 1.380 1.00 90.75 99 ILE A N 1
ATOM 812 C CA . ILE A 1 99 ? 8.266 1.906 2.586 1.00 90.75 99 ILE A CA 1
ATOM 813 C C . ILE A 1 99 ? 7.845 0.701 3.422 1.00 90.75 99 ILE A C 1
ATOM 815 O O . ILE A 1 99 ? 8.682 -0.083 3.849 1.00 90.75 99 ILE A O 1
ATOM 819 N N . LEU A 1 100 ? 6.537 0.523 3.609 1.00 92.12 100 LEU A N 1
ATOM 820 C CA . LEU A 1 100 ? 5.970 -0.536 4.442 1.00 92.12 100 LEU A CA 1
ATOM 821 C C . LEU A 1 100 ? 6.092 -1.933 3.822 1.00 92.12 100 LEU A C 1
ATOM 823 O O . LEU A 1 100 ? 6.029 -2.927 4.543 1.00 92.12 100 LEU A O 1
ATOM 827 N N . ALA A 1 101 ? 6.270 -2.021 2.503 1.00 88.75 101 ALA A N 1
ATOM 828 C CA . ALA A 1 101 ? 6.599 -3.265 1.818 1.00 88.75 101 ALA A CA 1
ATOM 829 C C . ALA A 1 101 ? 8.015 -3.753 2.171 1.00 88.75 101 ALA A C 1
ATOM 831 O O . ALA A 1 101 ? 8.230 -4.959 2.266 1.00 88.75 101 ALA A O 1
ATOM 832 N N . VAL A 1 102 ? 8.952 -2.825 2.399 1.00 89.44 102 VAL A N 1
ATOM 833 C CA . VAL A 1 102 ? 10.346 -3.124 2.766 1.00 89.44 102 VAL A CA 1
ATOM 834 C C . VAL A 1 102 ? 10.502 -3.258 4.281 1.00 89.44 102 VAL A C 1
ATOM 836 O O . VAL A 1 102 ? 11.086 -4.225 4.762 1.00 89.44 102 VAL A O 1
ATOM 839 N N . ASP A 1 103 ? 9.957 -2.306 5.038 1.00 91.81 103 ASP A N 1
ATOM 840 C CA . ASP A 1 103 ? 10.078 -2.229 6.490 1.00 91.81 103 ASP A CA 1
ATOM 841 C C . ASP A 1 103 ? 8.727 -1.906 7.142 1.00 91.81 103 ASP A C 1
ATOM 843 O O . ASP A 1 103 ? 8.298 -0.756 7.290 1.00 91.81 103 ASP A O 1
ATOM 847 N N . LYS A 1 104 ? 8.059 -2.973 7.579 1.00 93.31 104 LYS A N 1
ATOM 848 C CA . LYS A 1 104 ? 6.760 -2.929 8.261 1.00 93.31 104 LYS A CA 1
ATOM 849 C C . LYS A 1 104 ? 6.838 -2.243 9.630 1.00 93.31 104 LYS A C 1
ATOM 851 O O . LYS A 1 104 ? 5.817 -1.759 10.121 1.00 93.31 104 LYS A O 1
ATOM 856 N N . GLY A 1 105 ? 8.029 -2.162 10.233 1.00 91.81 105 GLY A N 1
ATOM 857 C CA . GLY A 1 105 ? 8.263 -1.482 11.508 1.00 91.81 105 GLY A CA 1
ATOM 858 C C . GLY A 1 105 ? 8.047 0.030 11.427 1.00 91.81 105 GLY A C 1
ATOM 859 O O . GLY A 1 105 ? 7.767 0.671 12.439 1.00 91.81 105 GLY A O 1
ATOM 860 N N . GLN A 1 106 ? 8.075 0.607 10.223 1.00 93.44 106 GLN A N 1
ATOM 861 C CA . GLN A 1 106 ? 7.852 2.040 10.030 1.00 93.44 106 GLN A CA 1
ATOM 862 C C . GLN A 1 106 ? 6.380 2.451 10.047 1.00 93.44 106 GLN A C 1
ATOM 864 O O . GLN A 1 106 ? 6.103 3.638 9.892 1.00 93.44 106 GLN A O 1
ATOM 869 N N . LEU A 1 107 ? 5.430 1.530 10.255 1.00 95.25 107 LEU A N 1
ATOM 870 C CA . LEU A 1 107 ? 3.998 1.851 10.249 1.00 95.25 107 LEU A CA 1
ATOM 871 C C . LEU A 1 107 ? 3.659 3.030 11.174 1.00 95.25 107 LEU A C 1
ATOM 873 O O . LEU A 1 107 ? 2.978 3.960 10.744 1.00 95.25 107 LEU A O 1
ATOM 877 N N . ALA A 1 108 ? 4.190 3.024 12.400 1.00 94.19 108 ALA A N 1
ATOM 878 C CA . ALA A 1 108 ? 4.014 4.111 13.361 1.00 94.19 108 ALA A CA 1
ATOM 879 C C . ALA A 1 108 ? 4.529 5.448 12.802 1.00 94.19 108 ALA A C 1
ATOM 881 O O . ALA A 1 108 ? 3.775 6.417 12.725 1.00 94.19 108 ALA A O 1
ATOM 882 N N . SER A 1 109 ? 5.783 5.479 12.339 1.00 92.44 109 SER A N 1
ATOM 883 C CA . SER A 1 109 ? 6.440 6.674 11.791 1.00 92.44 109 SER A CA 1
ATOM 884 C C . SER A 1 109 ? 5.686 7.246 10.592 1.00 92.44 109 SER A C 1
ATOM 886 O O . SER A 1 109 ? 5.471 8.455 10.494 1.00 92.44 109 SER A O 1
ATOM 888 N N . GLN A 1 110 ? 5.260 6.362 9.690 1.00 93.81 110 GLN A N 1
ATOM 889 C CA . GLN A 1 110 ? 4.580 6.703 8.448 1.00 93.81 110 GLN A CA 1
ATOM 890 C C . GLN A 1 110 ? 3.173 7.254 8.700 1.00 93.81 110 GLN A C 1
ATOM 892 O O . GLN A 1 110 ? 2.831 8.313 8.173 1.00 93.81 110 GLN A O 1
ATOM 897 N N . LEU A 1 111 ? 2.375 6.582 9.536 1.00 93.31 111 LEU A N 1
ATOM 898 C CA . LEU A 1 111 ? 1.040 7.061 9.893 1.00 93.31 111 LEU A CA 1
ATOM 899 C C . LEU A 1 111 ? 1.119 8.354 10.701 1.00 93.31 111 LEU A C 1
ATOM 901 O O . LEU A 1 111 ? 0.437 9.318 10.361 1.00 93.31 111 LEU A O 1
ATOM 905 N N . HIS A 1 112 ? 1.987 8.415 11.715 1.00 92.38 112 HIS A N 1
ATOM 906 C CA . HIS A 1 112 ? 2.136 9.611 12.537 1.00 92.38 112 HIS A CA 1
ATOM 907 C C . HIS A 1 112 ? 2.569 10.812 11.700 1.00 92.38 112 HIS A C 1
ATOM 909 O O . HIS A 1 112 ? 1.876 11.822 11.682 1.00 92.38 112 HIS A O 1
ATOM 915 N N . GLY A 1 113 ? 3.659 10.697 10.937 1.00 89.50 113 GLY A N 1
ATOM 916 C CA . GLY A 1 113 ? 4.198 11.819 10.168 1.00 89.50 113 GLY A CA 1
ATOM 917 C C . GLY A 1 113 ? 3.253 12.357 9.089 1.00 89.50 113 GLY A C 1
ATOM 918 O O . GLY A 1 113 ? 3.313 13.546 8.779 1.00 89.50 113 GLY A O 1
ATOM 919 N N . ARG A 1 114 ? 2.374 11.511 8.528 1.00 90.06 114 ARG A N 1
ATOM 920 C CA . ARG A 1 114 ? 1.401 11.902 7.489 1.00 90.06 114 ARG A CA 1
ATOM 921 C C . ARG A 1 114 ? 0.085 12.431 8.049 1.00 90.06 114 ARG A C 1
ATOM 923 O O . ARG A 1 114 ? -0.547 13.262 7.402 1.00 90.06 114 ARG A O 1
ATOM 930 N N . LEU A 1 115 ? -0.335 11.950 9.217 1.00 89.75 115 LEU A N 1
ATOM 931 C CA . LEU A 1 115 ? -1.622 12.293 9.829 1.00 89.75 115 LEU A CA 1
ATOM 932 C C . LEU A 1 115 ? -1.506 13.351 10.935 1.00 89.75 115 LEU A C 1
ATOM 934 O O . LEU A 1 115 ? -2.521 13.805 11.452 1.00 89.75 115 LEU A O 1
ATOM 938 N N . LEU A 1 116 ? -0.297 13.785 11.297 1.00 85.44 116 LEU A N 1
ATOM 939 C CA . LEU A 1 116 ? -0.061 14.814 12.313 1.00 85.44 116 LEU A CA 1
ATOM 940 C C . LEU A 1 116 ? -0.389 16.226 11.789 1.00 85.44 116 LEU A C 1
ATOM 942 O O . LEU A 1 116 ? 0.503 17.037 11.564 1.00 85.44 116 LEU A O 1
ATOM 946 N N . HIS A 1 117 ? -1.673 16.543 11.597 1.00 78.81 117 HIS A N 1
ATOM 947 C CA . HIS A 1 117 ? -2.134 17.877 11.191 1.00 78.81 117 HIS A CA 1
ATOM 948 C C . HIS A 1 117 ? -3.183 18.429 12.168 1.00 78.81 117 HIS A C 1
ATOM 950 O O . HIS A 1 117 ? -4.093 17.723 12.587 1.00 78.81 117 HIS A O 1
ATOM 956 N N . GLN A 1 118 ? -3.100 19.726 12.486 1.00 67.50 118 GLN A N 1
ATOM 957 C CA . GLN A 1 118 ? -3.926 20.382 13.518 1.00 67.50 118 GLN A CA 1
ATOM 958 C C . GLN A 1 118 ? -5.453 20.330 13.300 1.00 67.50 118 GLN A C 1
ATOM 960 O O . GLN A 1 118 ? -6.196 20.563 14.242 1.00 67.50 118 GLN A O 1
ATOM 965 N N . LYS A 1 119 ? -5.934 20.053 12.080 1.00 76.88 119 LYS A N 1
ATOM 966 C CA . LYS A 1 119 ? -7.370 20.026 11.736 1.00 76.88 119 LYS A CA 1
ATOM 967 C C . LYS A 1 119 ? -7.897 18.608 11.475 1.00 76.88 119 LYS A C 1
ATOM 969 O O . LYS A 1 119 ? -8.865 18.448 10.741 1.00 76.88 119 LYS A O 1
ATOM 974 N N . MET A 1 120 ? -7.220 17.581 11.990 1.00 79.88 120 MET A N 1
ATOM 975 C CA . MET A 1 120 ? -7.637 16.195 11.766 1.00 79.88 120 MET A CA 1
ATOM 976 C C . MET A 1 120 ? -8.819 15.805 12.663 1.00 79.88 120 MET A C 1
ATOM 978 O O . MET A 1 120 ? -8.857 16.261 13.811 1.00 79.88 120 MET A O 1
ATOM 982 N N . PRO A 1 121 ? -9.732 14.945 12.171 1.00 83.75 121 PRO A N 1
ATOM 983 C CA . PRO A 1 121 ? -10.839 14.407 12.958 1.00 83.75 121 PRO A CA 1
ATOM 984 C C . PRO A 1 121 ? -10.388 13.735 14.260 1.00 83.75 121 PRO A C 1
ATOM 986 O O . PRO A 1 121 ? -9.258 13.240 14.360 1.00 83.75 121 PRO A O 1
ATOM 989 N N . GLU A 1 122 ? -11.285 13.687 15.247 1.00 87.19 122 GLU A N 1
ATOM 990 C CA . GLU A 1 122 ? -11.021 13.132 16.583 1.00 87.19 122 GLU A CA 1
ATOM 991 C C . GLU A 1 122 ? -10.506 11.692 16.527 1.00 87.19 122 GLU A C 1
ATOM 993 O O . GLU A 1 122 ? -9.637 11.299 17.302 1.00 87.19 122 GLU A O 1
ATOM 998 N N . GLU A 1 123 ? -10.968 10.900 15.565 1.00 87.88 123 GLU A N 1
ATOM 999 C CA . GLU A 1 123 ? -10.598 9.492 15.480 1.00 87.88 123 GLU A CA 1
ATOM 1000 C C . GLU A 1 123 ? -9.183 9.292 14.946 1.00 87.88 123 GLU A C 1
ATOM 1002 O O . GLU A 1 123 ? -8.480 8.375 15.374 1.00 87.88 123 GLU A O 1
ATOM 1007 N N . ILE A 1 124 ? -8.717 10.191 14.076 1.00 89.81 124 ILE A N 1
ATOM 1008 C CA . ILE A 1 124 ? -7.306 10.226 13.688 1.00 89.81 124 ILE A CA 1
ATOM 1009 C C . ILE A 1 124 ? -6.462 10.598 14.904 1.00 89.81 124 ILE A C 1
ATOM 1011 O O . ILE A 1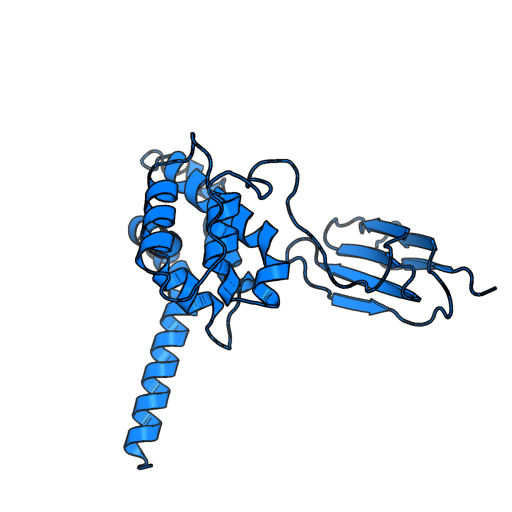 124 ? -5.444 9.958 15.152 1.00 89.81 124 ILE A O 1
ATOM 1015 N N . GLN A 1 125 ? -6.888 11.579 15.703 1.00 91.56 125 GLN A N 1
ATOM 1016 C CA . GLN A 1 125 ? -6.171 11.954 16.925 1.00 91.56 125 GLN A CA 1
ATOM 1017 C C . GLN A 1 125 ? -6.111 10.789 17.925 1.00 91.56 125 GLN A C 1
ATOM 1019 O O . GLN A 1 125 ? -5.048 10.525 18.493 1.00 91.56 125 GLN A O 1
ATOM 1024 N N . ALA A 1 126 ? -7.206 10.038 18.078 1.00 93.44 126 ALA A N 1
ATOM 1025 C CA . ALA A 1 126 ? -7.256 8.832 18.898 1.00 93.44 126 ALA A CA 1
ATOM 1026 C C . ALA A 1 126 ? -6.305 7.742 18.375 1.00 93.44 126 ALA A C 1
ATOM 1028 O O . ALA A 1 126 ? -5.556 7.156 19.159 1.00 93.44 126 ALA A O 1
ATOM 1029 N N . LEU A 1 127 ? -6.262 7.503 17.059 1.00 94.94 127 LEU A N 1
ATOM 1030 C CA . LEU A 1 127 ? -5.292 6.591 16.443 1.00 94.94 127 LEU A CA 1
ATOM 1031 C C . LEU A 1 127 ? -3.847 7.053 16.694 1.00 94.94 127 LEU A C 1
ATOM 1033 O O . LEU A 1 127 ? -2.995 6.246 17.060 1.00 94.94 127 LEU A O 1
ATOM 1037 N N . LEU A 1 128 ? -3.552 8.350 16.561 1.00 93.62 128 LEU A N 1
ATOM 1038 C CA . LEU A 1 128 ? -2.219 8.893 16.844 1.00 93.62 128 LEU A CA 1
ATOM 1039 C C . LEU A 1 128 ? -1.818 8.718 18.317 1.00 93.62 128 LEU A C 1
ATOM 1041 O O . LEU A 1 128 ? -0.648 8.452 18.601 1.00 93.62 128 LEU A O 1
ATOM 1045 N N . ALA A 1 129 ? -2.767 8.843 19.248 1.00 93.88 129 ALA A N 1
ATOM 1046 C CA . ALA A 1 129 ? -2.536 8.571 20.664 1.00 93.88 129 ALA A CA 1
ATOM 1047 C C . ALA A 1 129 ? -2.235 7.083 20.910 1.00 93.88 129 ALA A C 1
ATOM 1049 O O . ALA A 1 129 ? -1.264 6.766 21.601 1.00 93.88 129 ALA A O 1
ATOM 1050 N N . GLN A 1 130 ? -2.991 6.177 20.277 1.00 96.00 130 GLN A N 1
ATOM 1051 C CA . GLN A 1 130 ? -2.714 4.738 20.321 1.00 96.00 130 GLN A CA 1
ATOM 1052 C C . GLN A 1 130 ? -1.316 4.414 19.787 1.00 96.00 130 GLN A C 1
ATOM 1054 O O . GLN A 1 130 ? -0.588 3.670 20.435 1.00 96.00 130 GLN A O 1
ATOM 1059 N N . ILE A 1 131 ? -0.909 5.001 18.655 1.00 94.00 131 ILE A N 1
ATOM 1060 C CA . ILE A 1 131 ? 0.434 4.809 18.083 1.00 94.00 131 ILE A CA 1
ATOM 1061 C C . ILE A 1 131 ? 1.508 5.182 19.110 1.00 94.00 131 ILE A C 1
ATOM 1063 O O . ILE A 1 131 ? 2.424 4.396 19.350 1.00 94.00 131 ILE A O 1
ATOM 1067 N N . LYS A 1 132 ? 1.387 6.344 19.763 1.00 91.81 132 LYS A N 1
ATOM 1068 C CA . LYS A 1 132 ? 2.355 6.779 20.785 1.00 91.81 132 LYS A CA 1
ATOM 1069 C C . LYS A 1 132 ? 2.394 5.854 21.998 1.00 91.81 132 LYS A C 1
ATOM 1071 O O . LYS A 1 132 ? 3.472 5.601 22.520 1.00 91.81 132 LYS A O 1
ATOM 1076 N N . GLN A 1 133 ? 1.239 5.368 22.447 1.00 93.31 133 GLN A N 1
ATOM 1077 C CA . GLN A 1 133 ? 1.138 4.533 23.643 1.00 93.31 133 GLN A CA 1
ATOM 1078 C C . GLN A 1 133 ? 1.598 3.090 23.402 1.00 93.31 133 GLN A C 1
ATOM 1080 O O . GLN A 1 133 ? 2.238 2.492 24.263 1.00 93.31 133 GLN A O 1
ATOM 1085 N N . LYS A 1 134 ? 1.231 2.516 22.253 1.00 91.94 134 LYS A N 1
ATOM 1086 C CA . LYS A 1 134 ? 1.384 1.086 21.958 1.00 91.94 134 LYS A CA 1
ATOM 1087 C C . LYS A 1 134 ? 2.690 0.761 21.228 1.00 91.94 134 LYS A C 1
ATOM 1089 O O . LYS A 1 134 ? 3.095 -0.399 21.203 1.00 91.94 134 LYS A O 1
ATOM 1094 N N . THR A 1 135 ? 3.371 1.751 20.645 1.00 88.69 135 THR A N 1
ATOM 1095 C CA . THR A 1 135 ? 4.669 1.518 19.994 1.00 88.69 135 THR A CA 1
ATOM 1096 C C . THR A 1 135 ? 5.772 1.401 21.043 1.00 88.69 135 THR A C 1
ATOM 1098 O O . THR A 1 135 ? 6.187 2.387 21.645 1.00 88.69 135 THR A O 1
ATOM 1101 N N . THR A 1 136 ? 6.243 0.174 21.263 1.00 84.56 136 THR A N 1
ATOM 1102 C CA . THR A 1 136 ? 7.244 -0.165 22.290 1.00 84.56 136 THR A CA 1
ATOM 1103 C C . THR A 1 136 ? 8.682 -0.135 21.779 1.00 84.56 136 THR A C 1
ATOM 1105 O O . THR A 1 136 ? 9.617 0.006 22.565 1.00 84.56 136 THR A O 1
ATOM 1108 N N . THR A 1 137 ? 8.880 -0.256 20.468 1.00 83.88 137 THR A N 1
ATOM 1109 C CA . THR A 1 137 ? 10.190 -0.137 19.825 1.00 83.88 137 THR A CA 1
ATOM 1110 C C . THR A 1 137 ? 10.502 1.325 19.511 1.00 83.88 137 THR A C 1
ATOM 1112 O O . THR A 1 137 ? 9.587 2.056 19.131 1.00 83.88 137 THR A O 1
ATOM 1115 N N . PRO A 1 138 ? 11.769 1.769 19.585 1.00 87.00 138 PRO A N 1
ATOM 1116 C CA . PRO A 1 138 ? 12.150 3.094 19.110 1.00 87.00 138 PRO A CA 1
ATOM 1117 C C . PRO A 1 138 ? 11.700 3.313 17.662 1.00 87.00 138 PRO A C 1
ATOM 1119 O O . PRO A 1 138 ? 11.907 2.456 16.804 1.00 87.00 138 PRO A O 1
ATOM 1122 N N . TRP A 1 139 ? 11.075 4.455 17.397 1.00 88.94 139 TRP A N 1
ATOM 1123 C CA . TRP A 1 139 ? 10.542 4.804 16.085 1.00 88.94 139 TRP A CA 1
ATOM 1124 C C . TRP A 1 139 ? 10.706 6.303 15.832 1.00 88.94 139 TRP A C 1
ATOM 1126 O O . TRP A 1 139 ? 10.848 7.098 16.764 1.00 88.94 139 TRP A O 1
ATOM 1136 N N . LEU A 1 140 ? 10.708 6.700 14.560 1.00 85.31 140 LEU A N 1
ATOM 1137 C CA . LEU A 1 140 ? 10.767 8.109 14.192 1.00 85.31 140 LEU A CA 1
ATOM 1138 C C . LEU A 1 140 ? 9.399 8.737 14.466 1.00 85.31 140 LEU A C 1
ATOM 1140 O O . LEU A 1 140 ? 8.453 8.494 13.723 1.00 85.31 140 LEU A O 1
ATOM 1144 N N . CYS A 1 141 ? 9.309 9.566 15.503 1.00 86.50 141 CYS A N 1
ATOM 1145 C CA . CYS A 1 141 ? 8.095 10.293 15.870 1.00 86.50 141 CYS A CA 1
ATOM 1146 C C . CYS A 1 141 ? 8.258 11.790 15.543 1.00 86.50 141 CYS A C 1
ATOM 1148 O O . CYS A 1 141 ? 8.747 12.542 16.391 1.00 86.50 141 CYS A O 1
ATOM 1150 N N . PRO A 1 142 ? 7.883 12.253 14.332 1.00 82.88 142 PRO A N 1
ATOM 1151 C CA . PRO A 1 142 ? 7.929 13.671 13.993 1.00 82.88 142 PRO A CA 1
ATOM 1152 C C . PRO A 1 142 ? 7.121 14.519 14.980 1.00 82.88 142 PRO A C 1
ATOM 1154 O O . PRO A 1 142 ? 6.018 14.143 15.365 1.00 82.88 142 PRO A O 1
ATOM 1157 N N . LEU A 1 143 ? 7.657 15.681 15.362 1.00 79.44 143 LEU A N 1
ATOM 1158 C C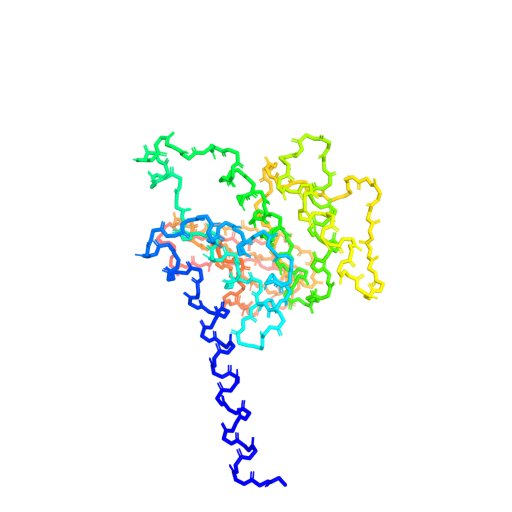A . LEU A 1 143 ? 6.940 16.665 16.187 1.00 79.44 143 LEU A CA 1
ATOM 1159 C C . LEU A 1 143 ? 6.066 17.608 15.345 1.00 79.44 143 LEU A C 1
ATOM 1161 O O . LEU A 1 143 ? 5.176 18.271 15.871 1.00 79.44 143 LEU A O 1
ATOM 1165 N N . THR A 1 144 ? 6.313 17.659 14.036 1.00 76.62 144 THR A N 1
ATOM 1166 C CA . THR A 1 144 ? 5.581 18.460 13.051 1.00 76.62 144 THR A CA 1
ATOM 1167 C C . THR A 1 144 ? 5.248 17.609 11.827 1.00 76.62 144 THR A C 1
ATOM 1169 O O . THR A 1 144 ? 5.895 16.589 11.580 1.00 76.62 144 THR A O 1
ATOM 1172 N N . ALA A 1 145 ? 4.229 18.015 11.060 1.00 72.56 145 ALA A N 1
ATOM 1173 C CA . ALA A 1 145 ? 3.874 17.378 9.792 1.00 72.56 145 ALA A CA 1
ATOM 1174 C C . ALA A 1 145 ? 5.060 17.454 8.815 1.00 72.56 145 ALA A C 1
ATOM 1176 O O . ALA A 1 145 ? 5.288 18.488 8.188 1.00 72.56 145 ALA A O 1
ATOM 1177 N N . SER A 1 146 ? 5.836 16.377 8.715 1.00 66.81 146 SER A N 1
ATOM 1178 C CA . SER A 1 146 ? 7.050 16.320 7.892 1.00 66.81 146 SER A CA 1
ATOM 1179 C C . SER A 1 146 ? 6.871 15.496 6.619 1.00 66.81 146 SER A C 1
ATOM 1181 O O . SER A 1 146 ? 7.671 15.608 5.693 1.00 66.81 146 SER A O 1
ATOM 1183 N N . LEU A 1 147 ? 5.812 14.687 6.550 1.00 72.44 147 LEU A N 1
ATOM 1184 C CA . LEU A 1 147 ? 5.472 13.882 5.384 1.00 72.44 147 LEU A CA 1
ATOM 1185 C C . LEU A 1 147 ? 4.279 14.497 4.653 1.00 72.44 147 LEU A C 1
ATOM 1187 O O . LEU A 1 147 ? 3.414 15.124 5.264 1.00 72.44 147 LEU A O 1
ATOM 1191 N N . THR A 1 148 ? 4.207 14.294 3.334 1.00 72.94 148 THR A N 1
ATOM 1192 C CA . THR A 1 148 ? 3.069 14.758 2.529 1.00 72.94 148 THR A CA 1
ATOM 1193 C C . THR A 1 148 ? 1.762 14.239 3.137 1.00 72.94 148 THR A C 1
ATOM 1195 O O . THR A 1 148 ? 1.607 13.014 3.247 1.00 72.94 148 THR A O 1
ATOM 1198 N N . PRO A 1 149 ? 0.838 15.130 3.539 1.00 66.50 149 PRO A N 1
ATOM 1199 C CA . PRO A 1 149 ? -0.402 14.710 4.164 1.00 66.50 149 PRO A CA 1
ATOM 1200 C C . PRO A 1 149 ? -1.301 14.014 3.135 1.00 66.50 149 PRO A C 1
ATOM 1202 O O . PRO A 1 149 ? -1.300 14.395 1.955 1.00 66.50 149 PRO A O 1
ATOM 1205 N N . PRO A 1 150 ? -2.098 13.021 3.557 1.00 66.12 150 PRO A N 1
ATOM 1206 C CA . PRO A 1 150 ? -3.112 12.441 2.698 1.00 66.12 150 PRO A CA 1
ATOM 1207 C C . PRO A 1 150 ? -4.139 13.518 2.335 1.00 66.12 150 PRO A C 1
ATOM 1209 O O . PRO A 1 150 ? -4.592 14.273 3.191 1.00 66.12 150 PRO A O 1
ATOM 1212 N N . GLY A 1 151 ? -4.498 13.606 1.052 1.00 60.38 151 GLY A N 1
ATOM 1213 C CA . GLY A 1 151 ? -5.471 14.588 0.556 1.00 60.38 151 GLY A CA 1
ATOM 1214 C C . GLY A 1 151 ? -4.897 15.754 -0.251 1.00 60.38 151 GLY A C 1
ATOM 1215 O O . GLY A 1 151 ? -5.675 16.540 -0.779 1.00 60.38 151 GLY A O 1
ATOM 1216 N N . ARG A 1 152 ? -3.571 15.850 -0.420 1.00 58.78 152 ARG A N 1
ATOM 1217 C CA . ARG A 1 152 ? -2.972 16.609 -1.539 1.00 58.78 152 ARG A CA 1
ATOM 1218 C C . ARG A 1 152 ? -2.771 15.690 -2.753 1.00 58.78 152 ARG A C 1
ATOM 1220 O O . ARG A 1 152 ? -2.742 14.480 -2.580 1.00 58.78 152 ARG A O 1
ATOM 1227 N N . ASN A 1 153 ? -2.597 16.264 -3.949 1.00 66.62 153 ASN A N 1
ATOM 1228 C CA . ASN A 1 153 ? -2.567 15.615 -5.281 1.00 66.62 153 ASN A CA 1
ATOM 1229 C C . ASN A 1 153 ? -1.665 14.365 -5.465 1.00 66.62 153 ASN A C 1
ATOM 1231 O O . ASN A 1 153 ? -1.706 13.753 -6.529 1.00 66.62 153 ASN A O 1
ATOM 1235 N N . LEU A 1 154 ? -0.846 13.974 -4.483 1.00 69.19 154 LEU A N 1
ATOM 1236 C CA . LEU A 1 154 ? -0.032 12.761 -4.545 1.00 69.19 154 LEU A CA 1
ATOM 1237 C C . LEU A 1 154 ? -0.841 11.553 -4.057 1.00 69.19 154 LEU A C 1
ATOM 1239 O O . LEU A 1 154 ? -1.280 11.513 -2.909 1.00 69.19 154 LEU A O 1
ATOM 1243 N N . ILE A 1 155 ? -1.003 10.556 -4.926 1.00 72.12 155 ILE A N 1
ATOM 1244 C CA . ILE A 1 155 ? -1.771 9.336 -4.632 1.00 72.12 155 ILE A CA 1
ATOM 1245 C C . ILE A 1 155 ? -0.840 8.169 -4.288 1.00 72.12 155 ILE A C 1
ATOM 1247 O O . ILE A 1 155 ? -1.146 7.377 -3.396 1.00 72.12 155 ILE A O 1
ATOM 1251 N N . ARG A 1 156 ? 0.304 8.058 -4.975 1.00 77.19 156 ARG A N 1
ATOM 1252 C CA . ARG A 1 156 ? 1.224 6.928 -4.831 1.00 77.19 156 ARG A CA 1
ATOM 1253 C C . ARG A 1 156 ? 2.638 7.270 -5.305 1.00 77.19 156 ARG A C 1
ATOM 1255 O O . ARG A 1 156 ? 2.805 8.078 -6.214 1.00 77.19 156 ARG A O 1
ATOM 1262 N N . THR A 1 157 ? 3.625 6.593 -4.723 1.00 84.94 157 THR A N 1
ATOM 1263 C CA . THR A 1 157 ? 5.018 6.569 -5.190 1.00 84.94 157 THR A CA 1
ATOM 1264 C C . THR A 1 157 ? 5.355 5.163 -5.683 1.00 84.94 157 THR A C 1
ATOM 1266 O O . THR A 1 157 ? 5.137 4.198 -4.950 1.00 84.94 157 THR A O 1
ATOM 1269 N N . LEU A 1 158 ? 5.879 5.049 -6.905 1.00 89.94 158 LEU A N 1
ATOM 1270 C CA . LEU A 1 158 ? 6.348 3.792 -7.498 1.00 89.94 158 LEU A CA 1
ATOM 1271 C C . LEU A 1 158 ? 7.875 3.741 -7.385 1.00 89.94 158 LEU A C 1
ATOM 1273 O O . LEU A 1 158 ? 8.570 4.527 -8.026 1.00 89.94 158 LEU A O 1
ATOM 1277 N N . THR A 1 159 ? 8.398 2.864 -6.531 1.00 88.19 159 THR A N 1
ATOM 1278 C CA . THR A 1 159 ? 9.844 2.715 -6.300 1.00 88.19 159 THR A CA 1
ATOM 1279 C C . THR A 1 159 ? 10.326 1.368 -6.812 1.00 88.19 159 THR A C 1
ATOM 1281 O O . THR A 1 159 ? 9.737 0.347 -6.469 1.00 88.19 159 THR A O 1
ATOM 1284 N N . GLY A 1 160 ? 11.426 1.352 -7.561 1.00 90.06 160 GLY A N 1
ATOM 1285 C CA . GLY A 1 160 ? 12.058 0.100 -7.990 1.00 90.06 160 GLY A CA 1
ATOM 1286 C C . GLY A 1 160 ? 13.182 0.274 -9.003 1.00 90.06 160 GLY A C 1
ATOM 1287 O O . GLY A 1 160 ? 14.051 -0.586 -9.083 1.00 90.06 160 GLY A O 1
ATOM 1288 N N . HIS A 1 161 ? 13.210 1.381 -9.748 1.00 96.56 161 HIS A N 1
ATOM 1289 C CA . HIS A 1 161 ? 14.375 1.721 -10.563 1.00 96.56 161 HIS A CA 1
ATOM 1290 C C . HIS A 1 161 ? 15.589 2.052 -9.686 1.00 96.56 161 HIS A C 1
ATOM 1292 O O . HIS A 1 161 ? 15.450 2.718 -8.658 1.00 96.56 161 HIS A O 1
ATOM 1298 N N . SER A 1 162 ? 16.772 1.590 -10.096 1.00 96.12 162 SER A N 1
ATOM 1299 C CA . SER A 1 162 ? 18.035 1.818 -9.370 1.00 96.12 162 SER A CA 1
ATOM 1300 C C . SER A 1 162 ? 18.783 3.072 -9.837 1.00 96.12 162 SER A C 1
ATOM 1302 O O . SER A 1 162 ? 19.800 3.444 -9.254 1.00 96.12 162 SER A O 1
ATOM 1304 N N . SER A 1 163 ? 18.270 3.739 -10.871 1.00 96.81 163 SER A N 1
ATOM 1305 C CA . SER A 1 163 ? 18.811 4.973 -11.437 1.00 96.81 163 SER A CA 1
ATOM 1306 C C . SER A 1 163 ? 17.680 5.903 -11.894 1.00 96.81 163 SER A C 1
ATOM 1308 O O . SER A 1 163 ? 16.496 5.608 -11.712 1.00 96.81 163 SER A O 1
ATOM 1310 N N . TRP A 1 164 ? 18.025 7.055 -12.473 1.00 95.94 164 TRP A N 1
ATOM 1311 C CA . TRP A 1 164 ? 17.059 8.069 -12.902 1.00 95.94 164 TRP A CA 1
ATOM 1312 C C . TRP A 1 164 ? 15.989 7.502 -13.834 1.00 95.94 164 TRP A C 1
ATOM 1314 O O . TRP A 1 164 ? 16.294 6.772 -14.776 1.00 95.94 164 TRP A O 1
ATOM 1324 N N . VAL A 1 165 ? 14.733 7.863 -13.573 1.00 97.62 165 VAL A N 1
ATOM 1325 C CA . VAL A 1 165 ? 13.611 7.599 -14.477 1.00 97.62 165 VAL A CA 1
ATOM 1326 C C . VAL A 1 165 ? 13.596 8.704 -15.523 1.00 97.62 165 VAL A C 1
ATOM 1328 O O . VAL A 1 165 ? 13.426 9.873 -15.184 1.00 97.62 165 VAL A O 1
ATOM 1331 N N . ASN A 1 166 ? 13.797 8.336 -16.784 1.00 97.38 166 ASN A N 1
ATOM 1332 C CA . ASN A 1 166 ? 13.941 9.292 -17.881 1.00 97.38 166 ASN A CA 1
ATOM 1333 C C . ASN A 1 166 ? 12.609 9.575 -18.582 1.00 97.38 166 ASN A C 1
ATOM 1335 O O . ASN A 1 166 ? 12.398 10.676 -19.080 1.00 97.38 166 ASN A O 1
ATOM 1339 N N . ALA A 1 167 ? 11.711 8.586 -18.629 1.00 96.94 167 ALA A N 1
ATOM 1340 C CA . ALA A 1 167 ? 10.418 8.713 -19.288 1.00 96.94 167 ALA A CA 1
ATOM 1341 C C . ALA A 1 167 ? 9.358 7.825 -18.630 1.00 96.94 167 ALA A C 1
ATOM 1343 O O . ALA A 1 167 ? 9.667 6.782 -18.049 1.00 96.94 167 ALA A O 1
ATOM 1344 N N . VAL A 1 168 ? 8.098 8.243 -18.752 1.00 96.94 168 VAL A N 1
ATOM 1345 C CA . VAL A 1 168 ? 6.921 7.503 -18.288 1.00 96.94 168 VAL A CA 1
ATOM 1346 C C . VAL A 1 168 ? 5.813 7.573 -19.333 1.00 96.94 168 VAL A C 1
ATOM 1348 O O . VAL A 1 168 ? 5.621 8.610 -19.965 1.00 96.94 168 VAL A O 1
ATOM 1351 N N . ALA A 1 169 ? 5.064 6.487 -19.495 1.00 96.62 169 ALA A N 1
ATOM 1352 C CA . ALA A 1 169 ? 3.880 6.434 -20.341 1.00 96.62 169 ALA A CA 1
ATOM 1353 C C . ALA A 1 169 ? 2.751 5.683 -19.630 1.00 96.62 169 ALA A C 1
ATOM 1355 O O . ALA A 1 169 ? 2.984 4.684 -18.950 1.00 96.62 169 ALA A O 1
ATOM 1356 N N . VAL A 1 170 ? 1.522 6.168 -19.792 1.00 94.75 170 VAL A N 1
ATOM 1357 C CA . VAL A 1 170 ? 0.315 5.528 -19.258 1.00 94.75 170 VAL A CA 1
ATOM 1358 C C . VAL A 1 170 ? -0.367 4.775 -20.391 1.00 94.75 170 VAL A C 1
ATOM 1360 O O . VAL A 1 170 ? -0.465 5.271 -21.513 1.00 94.75 170 VAL A O 1
ATOM 1363 N N . THR A 1 171 ? -0.835 3.570 -20.101 1.00 94.25 171 THR A N 1
ATOM 1364 C CA . THR A 1 171 ? -1.649 2.798 -21.043 1.00 94.25 171 THR A CA 1
ATOM 1365 C C . THR A 1 171 ? -3.006 3.472 -21.289 1.00 94.25 171 THR A C 1
ATOM 1367 O O . THR A 1 171 ? -3.565 4.069 -20.369 1.00 94.25 171 THR A O 1
ATOM 1370 N N . PRO A 1 172 ? -3.593 3.362 -22.495 1.00 90.88 172 PRO A N 1
ATOM 1371 C CA . PRO A 1 172 ? -4.876 3.998 -22.819 1.00 90.88 172 PRO A CA 1
ATOM 1372 C C . PRO A 1 172 ? -6.043 3.604 -21.901 1.00 90.88 172 PRO A C 1
ATOM 1374 O O . PRO A 1 172 ? -6.960 4.393 -21.702 1.00 90.88 172 PRO A O 1
ATOM 1377 N N . ASN A 1 173 ? -6.008 2.400 -21.318 1.00 89.94 173 ASN A N 1
ATOM 1378 C CA . ASN A 1 173 ? -7.014 1.945 -20.353 1.00 89.94 173 ASN A CA 1
ATOM 1379 C C . ASN A 1 173 ? -6.821 2.532 -18.938 1.00 89.94 173 ASN A C 1
ATOM 1381 O O . ASN A 1 173 ? -7.647 2.283 -18.064 1.00 89.94 173 ASN A O 1
ATOM 1385 N N . GLY A 1 174 ? -5.733 3.271 -18.692 1.00 88.75 174 GLY A N 1
ATOM 1386 C CA . GLY A 1 174 ? -5.419 3.882 -17.401 1.00 88.75 174 GLY A CA 1
ATOM 1387 C C . GLY A 1 174 ? -5.054 2.893 -16.291 1.00 88.75 174 GLY A C 1
ATOM 1388 O O . GLY A 1 174 ? -5.010 3.286 -15.129 1.00 88.75 174 GLY A O 1
ATOM 1389 N N . GLN A 1 175 ? -4.803 1.619 -16.608 1.00 90.94 175 GLN A N 1
ATOM 1390 C CA . GLN A 1 175 ? -4.548 0.580 -15.602 1.00 90.94 175 GLN A CA 1
ATOM 1391 C C . GLN A 1 175 ? -3.062 0.308 -15.379 1.00 90.94 175 GLN A C 1
ATOM 1393 O O . GLN A 1 175 ? -2.683 -0.212 -14.330 1.00 90.94 175 GLN A O 1
ATOM 1398 N N . GLN A 1 176 ? -2.213 0.653 -16.347 1.00 93.56 176 GLN A N 1
ATOM 1399 C CA . GLN A 1 176 ? -0.778 0.399 -16.272 1.00 93.56 176 GLN A CA 1
ATOM 1400 C C . GLN A 1 176 ? 0.057 1.632 -16.612 1.00 93.56 176 GLN A C 1
ATOM 1402 O O . GLN A 1 176 ? -0.300 2.419 -17.494 1.00 93.56 176 GLN A O 1
ATOM 1407 N N . VAL A 1 177 ? 1.202 1.750 -15.943 1.00 95.62 177 VAL A N 1
ATOM 1408 C CA . VAL A 1 177 ? 2.270 2.711 -16.251 1.00 95.62 177 VAL A CA 1
ATOM 1409 C C . VAL A 1 177 ? 3.503 1.950 -16.691 1.00 95.62 177 VAL A C 1
ATOM 1411 O O . VAL A 1 177 ? 3.839 0.928 -16.104 1.00 95.62 177 VAL A O 1
ATOM 1414 N N . ILE A 1 178 ? 4.205 2.476 -17.686 1.00 96.94 178 ILE A N 1
ATOM 1415 C CA . ILE A 1 178 ? 5.531 2.016 -18.066 1.00 96.94 178 ILE A CA 1
ATOM 1416 C C . ILE A 1 178 ? 6.517 3.132 -17.752 1.00 96.94 178 ILE A C 1
ATOM 1418 O O . ILE A 1 178 ? 6.323 4.266 -18.188 1.00 96.94 178 ILE A O 1
ATOM 1422 N N . SER A 1 179 ? 7.571 2.817 -17.011 1.00 97.88 179 SER A N 1
ATOM 1423 C CA . SER A 1 179 ? 8.692 3.721 -16.761 1.00 97.88 179 SER A CA 1
ATOM 1424 C C . SER A 1 179 ? 9.953 3.204 -17.440 1.00 97.88 179 SER A C 1
ATOM 1426 O O . SER A 1 179 ? 10.209 2.004 -17.438 1.00 97.88 179 SER A O 1
ATOM 1428 N N . ALA A 1 180 ? 10.737 4.113 -18.011 1.00 97.88 180 ALA A N 1
ATOM 1429 C CA . ALA A 1 180 ? 12.039 3.848 -18.614 1.00 97.88 180 ALA A CA 1
ATOM 1430 C C . ALA A 1 180 ? 13.137 4.541 -17.802 1.00 97.88 180 ALA A C 1
ATOM 1432 O O . ALA A 1 180 ? 12.951 5.680 -17.356 1.00 97.88 180 ALA A O 1
ATOM 1433 N N . SER A 1 181 ? 14.276 3.874 -17.610 1.00 98.31 181 SER A N 1
ATOM 1434 C CA . SER A 1 181 ? 15.315 4.352 -16.698 1.00 98.31 181 SER A CA 1
ATOM 1435 C C . SER A 1 181 ? 16.734 4.230 -17.247 1.00 98.31 181 SER A C 1
ATOM 1437 O O . SER A 1 181 ? 17.055 3.443 -18.140 1.00 98.31 181 SER A O 1
ATOM 1439 N N . SER A 1 182 ? 17.613 5.024 -16.640 1.00 97.94 182 SER A N 1
ATOM 1440 C CA . SER A 1 182 ? 19.063 4.926 -16.765 1.00 97.94 182 SER A CA 1
ATOM 1441 C C . SER A 1 182 ? 19.654 3.659 -16.135 1.00 97.94 182 SER A C 1
ATOM 1443 O O . SER A 1 182 ? 20.856 3.458 -16.247 1.00 97.94 182 SER A O 1
ATOM 1445 N N . ASP A 1 183 ? 18.841 2.802 -15.508 1.00 97.88 183 ASP A N 1
ATOM 1446 C CA . ASP A 1 183 ? 19.236 1.453 -15.075 1.00 97.88 183 ASP A CA 1
ATOM 1447 C C . ASP A 1 183 ? 19.125 0.383 -16.178 1.00 97.88 183 ASP A C 1
ATOM 1449 O O . ASP A 1 183 ? 19.285 -0.805 -15.909 1.00 97.88 183 ASP A O 1
ATOM 1453 N N . TYR A 1 184 ? 18.869 0.821 -17.416 1.00 97.56 184 TYR A N 1
ATOM 1454 C CA . TYR A 1 184 ? 18.787 0.008 -18.638 1.00 97.56 184 TYR A CA 1
ATOM 1455 C C . TYR A 1 184 ? 17.529 -0.862 -18.726 1.00 97.56 184 TYR A C 1
ATOM 1457 O O . TYR A 1 184 ? 17.399 -1.698 -19.623 1.00 97.56 184 TYR A O 1
ATOM 1465 N N . THR A 1 185 ? 16.574 -0.646 -17.821 1.00 97.88 185 THR A N 1
ATOM 1466 C CA . THR A 1 185 ? 15.318 -1.388 -17.789 1.00 97.88 185 THR A CA 1
ATOM 1467 C C . THR A 1 185 ? 14.118 -0.503 -18.092 1.00 97.88 185 THR A C 1
ATOM 1469 O O . THR A 1 185 ? 14.136 0.725 -17.931 1.00 97.88 185 THR A O 1
ATOM 1472 N N . LEU A 1 186 ? 13.035 -1.161 -18.505 1.00 97.94 186 LEU A N 1
ATOM 1473 C CA . LEU A 1 186 ? 11.693 -0.618 -18.374 1.00 97.94 186 LEU A CA 1
ATOM 1474 C C . LEU A 1 186 ? 10.946 -1.392 -17.293 1.00 97.94 186 LEU A C 1
ATOM 1476 O O . LEU A 1 186 ? 11.100 -2.606 -17.181 1.00 97.94 186 LEU A O 1
ATOM 1480 N N . LYS A 1 187 ? 10.101 -0.716 -16.522 1.00 97.56 187 LYS A N 1
ATOM 1481 C CA . LYS A 1 187 ? 9.223 -1.360 -15.542 1.00 97.56 187 LYS A CA 1
ATOM 1482 C C . LYS A 1 187 ? 7.771 -1.085 -15.880 1.00 97.56 187 LYS A C 1
ATOM 1484 O O . LYS A 1 187 ? 7.412 0.048 -16.196 1.00 97.56 187 LYS A O 1
ATOM 1489 N N . VAL A 1 188 ? 6.950 -2.126 -15.820 1.00 96.19 188 VAL A N 1
ATOM 1490 C CA . VAL A 1 188 ? 5.499 -2.052 -15.993 1.00 96.19 188 VAL A CA 1
ATOM 1491 C C . VAL A 1 188 ? 4.862 -2.137 -14.618 1.00 96.19 188 VAL A C 1
ATOM 1493 O O . VAL A 1 188 ? 5.123 -3.076 -13.871 1.00 96.19 188 VAL A O 1
ATOM 1496 N N . TRP A 1 189 ? 4.010 -1.177 -14.299 1.00 95.62 189 TRP A N 1
ATOM 1497 C CA . TRP A 1 189 ? 3.369 -1.031 -13.001 1.00 95.62 189 TRP A CA 1
ATOM 1498 C C . TRP A 1 189 ? 1.863 -1.153 -13.150 1.00 95.62 189 TRP A C 1
ATOM 1500 O O . TRP A 1 189 ? 1.280 -0.549 -14.049 1.00 95.62 189 TRP A O 1
ATOM 1510 N N . ASN A 1 190 ? 1.228 -1.867 -12.230 1.00 91.81 190 ASN A N 1
ATOM 1511 C CA . ASN A 1 190 ? -0.207 -1.774 -12.000 1.00 91.81 190 ASN A CA 1
ATOM 1512 C C . ASN A 1 190 ? -0.483 -0.444 -11.274 1.00 91.81 190 ASN A C 1
ATOM 1514 O O . ASN A 1 190 ? 0.029 -0.223 -10.178 1.00 91.81 190 ASN A O 1
ATOM 1518 N N . LEU A 1 191 ? -1.256 0.456 -11.889 1.00 85.56 191 LEU A N 1
ATOM 1519 C CA . LEU A 1 191 ? -1.598 1.764 -11.315 1.00 85.56 191 LEU A CA 1
ATOM 1520 C C . LEU A 1 191 ? -2.464 1.656 -10.045 1.00 85.56 191 LEU A C 1
ATOM 1522 O O . LEU A 1 191 ? -2.086 2.279 -9.044 1.00 85.56 191 LEU A O 1
ATOM 1526 N N . PRO A 1 192 ? -3.582 0.893 -10.047 1.00 79.94 192 PRO A N 1
ATOM 1527 C CA . PRO A 1 192 ? -4.392 0.666 -8.847 1.00 79.94 192 PRO A CA 1
ATOM 1528 C C . PRO A 1 192 ? -3.570 0.246 -7.621 1.00 79.94 192 PRO A C 1
ATOM 1530 O O . PRO A 1 192 ? -3.620 0.886 -6.560 1.00 79.94 192 PRO A O 1
ATOM 1533 N N . ASP A 1 193 ? -2.728 -0.770 -7.793 1.00 77.50 193 ASP A N 1
ATOM 1534 C CA . ASP A 1 193 ? -2.067 -1.440 -6.671 1.00 77.50 193 ASP A CA 1
ATOM 1535 C C . ASP A 1 193 ? -0.650 -0.919 -6.424 1.00 77.50 193 ASP A C 1
ATOM 1537 O O . ASP A 1 193 ? -0.089 -1.091 -5.341 1.00 77.50 193 ASP A O 1
ATOM 1541 N N . GLY A 1 194 ? -0.065 -0.230 -7.403 1.00 84.62 194 GLY A N 1
ATOM 1542 C CA . GLY A 1 194 ? 1.310 0.251 -7.348 1.00 84.62 194 GLY A CA 1
ATOM 1543 C C . GLY A 1 194 ? 2.375 -0.816 -7.507 1.00 84.62 194 GLY A C 1
ATOM 1544 O O . GLY A 1 194 ? 3.547 -0.531 -7.271 1.00 84.62 194 GLY A O 1
ATOM 1545 N N . GLN A 1 195 ? 1.973 -2.045 -7.814 1.00 86.31 195 GLN A N 1
ATOM 1546 C CA . GLN A 1 195 ? 2.882 -3.175 -7.893 1.00 86.31 195 GLN A CA 1
ATOM 1547 C C . GLN A 1 195 ? 3.619 -3.170 -9.224 1.00 86.31 195 GLN A C 1
ATOM 1549 O O . GLN A 1 195 ? 3.033 -2.903 -10.275 1.00 86.31 195 GLN A O 1
ATOM 1554 N N . GLU A 1 196 ? 4.903 -3.501 -9.171 1.00 93.50 196 GLU A N 1
ATOM 1555 C CA . GLU A 1 196 ? 5.664 -3.832 -10.365 1.00 93.50 196 GLU A CA 1
ATOM 1556 C C . GLU A 1 196 ? 5.159 -5.173 -10.912 1.00 93.50 196 GLU A C 1
ATOM 1558 O O . GLU A 1 196 ? 5.209 -6.190 -10.224 1.00 93.50 196 GLU A O 1
ATOM 1563 N N . LEU A 1 197 ? 4.645 -5.163 -12.138 1.00 93.56 197 LEU A N 1
ATOM 1564 C CA . LEU A 1 197 ? 4.193 -6.357 -12.847 1.00 9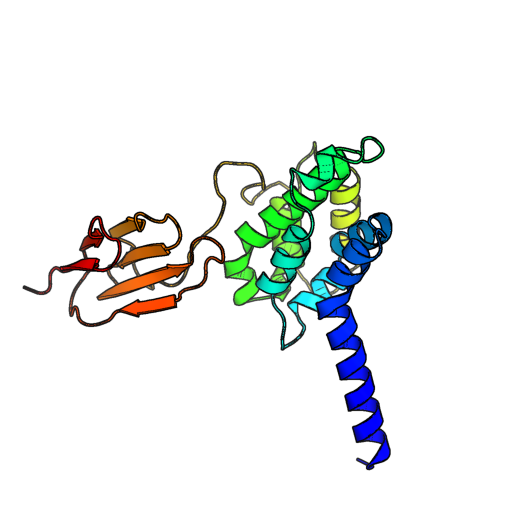3.56 197 LEU A CA 1
ATOM 1565 C C . LEU A 1 197 ? 5.351 -7.023 -13.588 1.00 93.56 197 LEU A C 1
ATOM 1567 O O . LEU A 1 197 ? 5.498 -8.241 -13.542 1.00 93.56 197 LEU A O 1
ATOM 1571 N N . PHE A 1 198 ? 6.166 -6.219 -14.276 1.00 94.00 198 PHE A N 1
ATOM 1572 C CA . PHE A 1 198 ? 7.255 -6.711 -15.115 1.00 94.00 198 PHE A CA 1
ATOM 1573 C C . PHE A 1 198 ? 8.454 -5.767 -15.076 1.00 94.00 198 PHE A C 1
ATOM 1575 O O . PHE A 1 198 ? 8.289 -4.551 -15.164 1.00 94.00 198 PHE A O 1
ATOM 1582 N N . THR A 1 199 ? 9.655 -6.343 -15.052 1.00 96.81 199 THR A N 1
ATOM 1583 C CA . THR A 1 199 ? 10.888 -5.666 -15.467 1.00 96.81 199 THR A CA 1
ATOM 1584 C C . THR A 1 199 ? 11.261 -6.176 -16.853 1.00 96.81 199 THR A C 1
ATOM 1586 O O . THR A 1 199 ? 11.510 -7.366 -17.035 1.00 96.81 199 THR A O 1
ATOM 1589 N N . LEU A 1 200 ? 11.294 -5.276 -17.829 1.00 96.06 200 LEU A N 1
ATOM 1590 C CA . LEU A 1 200 ? 11.722 -5.544 -19.194 1.00 96.06 200 LEU A CA 1
ATOM 1591 C C . LEU A 1 200 ? 13.200 -5.172 -19.323 1.00 96.06 200 LEU A C 1
ATOM 1593 O O . LEU A 1 200 ? 13.586 -4.021 -19.102 1.00 96.06 200 LEU A O 1
ATOM 1597 N N . THR A 1 201 ? 14.016 -6.155 -19.681 1.00 95.38 201 THR A N 1
ATOM 1598 C CA . THR A 1 201 ? 15.453 -6.010 -19.924 1.00 95.38 201 THR A CA 1
ATOM 1599 C C . THR A 1 201 ? 15.755 -6.236 -21.404 1.00 95.38 201 THR A C 1
ATOM 1601 O O . THR A 1 201 ? 14.992 -6.896 -22.109 1.00 95.38 201 THR A O 1
ATOM 1604 N N . GLY A 1 202 ? 16.860 -5.676 -21.894 1.00 93.69 202 GLY A N 1
ATOM 1605 C CA . GLY A 1 202 ? 17.300 -5.882 -23.278 1.00 93.69 202 GLY A CA 1
ATOM 1606 C C . GLY A 1 202 ? 18.190 -4.764 -23.808 1.00 93.69 202 GLY A C 1
ATOM 1607 O O . GLY A 1 202 ? 19.100 -5.033 -24.584 1.00 93.69 202 GLY A O 1
ATOM 1608 N N . HIS A 1 203 ? 17.979 -3.533 -23.343 1.00 96.00 203 HIS A N 1
ATOM 1609 C CA . HIS A 1 203 ? 18.879 -2.420 -23.625 1.00 96.00 203 HIS A CA 1
ATOM 1610 C C . HIS A 1 203 ? 20.188 -2.560 -22.842 1.00 96.00 203 HIS A C 1
ATOM 1612 O O . HIS A 1 203 ? 20.193 -3.009 -21.696 1.00 96.00 203 HIS A O 1
ATOM 1618 N N . SER A 1 204 ? 21.301 -2.166 -23.461 1.00 96.44 204 SER A N 1
ATOM 1619 C CA . SER A 1 204 ? 22.635 -2.159 -22.835 1.00 96.44 204 SER A CA 1
ATOM 1620 C C . SER A 1 204 ? 23.082 -0.761 -22.391 1.00 96.44 204 SER A C 1
ATOM 1622 O O . SER A 1 204 ? 24.194 -0.593 -21.894 1.00 96.44 204 SER A O 1
ATOM 1624 N N . ASN A 1 205 ? 22.218 0.245 -22.556 1.00 96.88 205 ASN A N 1
ATOM 1625 C CA . ASN A 1 205 ? 22.439 1.620 -22.122 1.00 96.88 205 ASN A CA 1
ATOM 1626 C C . ASN A 1 205 ? 21.119 2.260 -21.644 1.00 96.88 205 ASN A C 1
ATOM 1628 O O . ASN A 1 205 ? 20.059 1.635 -21.641 1.00 96.88 205 ASN A O 1
ATOM 1632 N N . SER A 1 206 ? 21.198 3.510 -21.184 1.00 96.75 206 SER A N 1
ATOM 1633 C CA . SER A 1 206 ? 20.091 4.284 -20.624 1.00 96.75 206 SER A CA 1
ATOM 1634 C C . SER A 1 206 ? 18.906 4.347 -21.586 1.00 96.75 206 SER A C 1
ATOM 1636 O O . SER A 1 206 ? 19.046 4.815 -22.722 1.00 96.75 206 SER A O 1
ATOM 1638 N N . VAL A 1 207 ? 17.732 3.920 -21.107 1.00 97.81 207 VAL A N 1
ATOM 1639 C CA . VAL A 1 207 ? 16.476 4.011 -21.853 1.00 97.81 207 VAL A CA 1
ATOM 1640 C C . VAL A 1 207 ? 15.924 5.417 -21.668 1.00 97.81 207 VAL A C 1
ATOM 1642 O O . VAL A 1 207 ? 15.567 5.819 -20.560 1.00 97.81 207 VAL A O 1
ATOM 1645 N N . LYS A 1 208 ? 15.890 6.195 -22.747 1.00 97.19 208 LYS A N 1
ATOM 1646 C CA . LYS A 1 208 ? 15.603 7.637 -22.715 1.00 97.19 208 LYS A CA 1
ATOM 1647 C C . LYS A 1 208 ? 14.152 7.971 -23.032 1.00 97.19 208 LYS A C 1
ATOM 1649 O O . LYS A 1 208 ? 13.683 9.028 -22.629 1.00 97.19 208 LYS A O 1
ATOM 1654 N N . ALA A 1 209 ? 13.450 7.097 -23.749 1.00 96.19 209 ALA A N 1
ATOM 1655 C CA . ALA A 1 209 ? 12.062 7.321 -24.128 1.00 96.19 209 ALA A CA 1
ATOM 1656 C C . ALA A 1 209 ? 11.256 6.025 -24.107 1.00 96.19 209 ALA A C 1
ATOM 1658 O O . ALA A 1 209 ? 11.784 4.937 -24.347 1.00 96.19 209 ALA A O 1
ATOM 1659 N N . VAL A 1 210 ? 9.959 6.176 -23.848 1.00 97.25 210 VAL A N 1
ATOM 1660 C CA . VAL A 1 210 ? 8.969 5.109 -23.940 1.00 97.25 210 VAL A CA 1
ATOM 1661 C C . VAL A 1 210 ? 7.669 5.666 -24.513 1.00 97.25 210 VAL A C 1
ATOM 1663 O O . VAL A 1 210 ? 7.263 6.775 -24.170 1.00 97.25 210 VAL A O 1
ATOM 1666 N N . ALA A 1 211 ? 7.019 4.898 -25.382 1.00 96.06 211 ALA A N 1
ATOM 1667 C CA . ALA A 1 211 ? 5.699 5.195 -25.920 1.00 96.06 211 ALA A CA 1
ATOM 1668 C C . ALA A 1 211 ? 4.817 3.945 -25.880 1.00 96.06 211 ALA A C 1
ATOM 1670 O O . ALA A 1 211 ? 5.300 2.823 -26.042 1.00 96.06 211 ALA A O 1
ATOM 1671 N N . VAL A 1 212 ? 3.515 4.146 -25.684 1.00 94.94 212 VAL A N 1
ATOM 1672 C CA . VAL A 1 212 ? 2.510 3.079 -25.723 1.00 94.94 212 VAL A CA 1
ATOM 1673 C C . VAL A 1 212 ? 1.654 3.269 -26.964 1.00 94.94 212 VAL A C 1
ATOM 1675 O O . VAL A 1 212 ? 1.249 4.382 -27.298 1.00 94.94 212 VAL A O 1
ATOM 1678 N N . THR A 1 213 ? 1.386 2.172 -27.659 1.00 92.69 213 THR A N 1
ATOM 1679 C CA . THR A 1 213 ? 0.489 2.164 -28.820 1.00 92.69 213 THR A CA 1
ATOM 1680 C C . THR A 1 213 ? -0.955 2.515 -28.430 1.00 92.69 213 THR A C 1
ATOM 1682 O O . THR A 1 213 ? -1.379 2.212 -27.315 1.00 92.69 213 THR A O 1
ATOM 1685 N N . PRO A 1 214 ? -1.764 3.107 -29.331 1.00 90.12 214 PRO A N 1
ATOM 1686 C CA . PRO A 1 214 ? -3.139 3.511 -29.009 1.00 90.12 214 PRO A CA 1
ATOM 1687 C C . PRO A 1 214 ? -4.065 2.366 -28.578 1.00 90.12 214 PRO A C 1
ATOM 1689 O O . PRO A 1 214 ? -5.026 2.595 -27.853 1.00 90.12 214 PRO A O 1
ATOM 1692 N N . ASN A 1 215 ? -3.782 1.133 -29.009 1.00 90.50 215 ASN A N 1
ATOM 1693 C CA . ASN A 1 215 ? -4.520 -0.057 -28.575 1.00 90.50 215 ASN A CA 1
ATOM 1694 C C . ASN A 1 215 ? -4.037 -0.605 -27.214 1.00 90.50 215 ASN A C 1
ATOM 1696 O O . ASN A 1 215 ? -4.621 -1.556 -26.704 1.00 90.50 215 ASN A O 1
ATOM 1700 N N . GLY A 1 216 ? -2.975 -0.033 -26.635 1.00 87.56 216 GLY A N 1
ATOM 1701 C CA . GLY A 1 216 ? -2.405 -0.422 -25.347 1.00 87.56 216 GLY A CA 1
ATOM 1702 C C . GLY A 1 216 ? -1.660 -1.757 -25.337 1.00 87.56 216 GLY A C 1
ATOM 1703 O O . GLY A 1 216 ? -1.282 -2.213 -24.264 1.00 87.56 216 GLY A O 1
ATOM 1704 N N . GLN A 1 217 ? -1.454 -2.399 -26.491 1.00 88.88 217 GLN A N 1
ATOM 1705 C CA . GLN A 1 217 ? -0.913 -3.764 -26.556 1.00 88.88 217 GLN A CA 1
ATOM 1706 C C . GLN A 1 217 ? 0.605 -3.819 -26.735 1.00 88.88 217 GLN A C 1
ATOM 1708 O O . GLN A 1 217 ? 1.219 -4.852 -26.483 1.00 88.88 217 GLN A O 1
ATOM 1713 N N . GLN A 1 218 ? 1.214 -2.727 -27.192 1.00 91.38 218 GLN A N 1
ATOM 1714 C CA . GLN A 1 218 ? 2.645 -2.661 -27.475 1.00 91.38 218 GLN A CA 1
ATOM 1715 C C . GLN A 1 218 ? 3.281 -1.423 -26.854 1.00 91.38 218 GLN A C 1
ATOM 1717 O O . GLN A 1 218 ? 2.677 -0.344 -26.816 1.00 91.38 218 GLN A O 1
ATOM 1722 N N . VAL A 1 219 ? 4.532 -1.599 -26.439 1.00 92.88 219 VAL A N 1
ATOM 1723 C CA . VAL A 1 219 ? 5.407 -0.571 -25.878 1.00 92.88 219 VAL A CA 1
ATOM 1724 C C . VAL A 1 219 ? 6.627 -0.447 -26.784 1.00 92.88 219 VAL A C 1
ATOM 1726 O O . VAL A 1 219 ? 7.212 -1.454 -27.174 1.00 92.88 219 VAL A O 1
ATOM 1729 N N . ILE A 1 220 ? 7.005 0.784 -27.114 1.00 95.50 220 ILE A N 1
ATOM 1730 C CA . ILE A 1 220 ? 8.195 1.106 -27.906 1.00 95.50 220 ILE A CA 1
ATOM 1731 C C . ILE A 1 220 ? 9.167 1.848 -26.993 1.00 95.50 220 ILE A C 1
ATOM 1733 O O . ILE A 1 220 ? 8.773 2.812 -26.334 1.00 95.50 220 ILE A O 1
ATOM 1737 N N . SER A 1 221 ? 10.425 1.413 -26.955 1.00 95.81 221 SER A N 1
ATOM 1738 C CA . SER A 1 221 ? 11.487 2.009 -26.143 1.00 95.81 221 SER A CA 1
ATOM 1739 C C . SER A 1 221 ? 12.657 2.476 -27.004 1.00 95.81 221 SER A C 1
ATOM 1741 O O . SER A 1 221 ? 12.954 1.884 -28.040 1.00 95.81 221 SER A O 1
ATOM 1743 N N . ALA A 1 222 ? 13.320 3.550 -26.574 1.00 95.94 222 ALA A N 1
ATOM 1744 C CA . ALA A 1 222 ? 14.526 4.060 -27.221 1.00 95.94 222 ALA A CA 1
ATOM 1745 C C . ALA A 1 222 ? 15.662 4.210 -26.204 1.00 95.94 222 ALA A C 1
ATOM 1747 O O . ALA A 1 222 ? 15.461 4.754 -25.113 1.00 95.94 222 ALA A O 1
ATOM 1748 N N . SER A 1 223 ? 16.856 3.759 -26.583 1.00 96.75 223 SER A N 1
ATOM 1749 C CA . SER A 1 223 ? 18.050 3.686 -25.737 1.00 96.75 223 SER A CA 1
ATOM 1750 C C . SER A 1 223 ? 19.256 4.331 -26.417 1.00 96.75 223 SER A C 1
ATOM 1752 O O . SER A 1 223 ? 19.273 4.525 -27.630 1.00 96.75 223 SER A O 1
ATOM 1754 N N . GLY A 1 224 ? 20.254 4.706 -25.617 1.00 94.81 224 GLY A N 1
ATOM 1755 C CA . GLY A 1 224 ? 21.542 5.219 -26.097 1.00 94.81 224 GLY A CA 1
ATOM 1756 C C . GLY A 1 224 ? 22.575 4.135 -26.415 1.00 94.81 224 GLY A C 1
ATOM 1757 O O . GLY A 1 224 ? 23.764 4.407 -26.303 1.00 94.81 224 GLY A O 1
ATOM 1758 N N . ASP A 1 225 ? 22.153 2.903 -26.689 1.00 93.19 225 ASP A N 1
ATOM 1759 C CA . ASP A 1 225 ? 23.030 1.748 -26.938 1.00 93.19 225 ASP A CA 1
ATOM 1760 C C . ASP A 1 225 ? 23.532 1.628 -28.387 1.00 93.19 225 ASP A C 1
ATOM 1762 O O . ASP A 1 225 ? 24.241 0.670 -28.695 1.00 93.19 225 ASP A O 1
ATOM 1766 N N . ASN A 1 226 ? 23.215 2.607 -29.243 1.00 74.38 226 ASN A N 1
ATOM 1767 C CA . ASN A 1 226 ? 23.665 2.694 -30.636 1.00 74.38 226 ASN A CA 1
ATOM 1768 C C . ASN A 1 226 ? 24.602 3.880 -30.866 1.00 74.38 226 ASN A C 1
ATOM 1770 O O . ASN A 1 226 ? 24.279 4.984 -30.364 1.00 74.38 226 ASN A O 1
#

Radius of gyration: 20.96 Å; chains: 1; bounding box: 52×55×54 Å

pLDDT: mean 85.6, std 13.26, range [41.91, 98.31]

Foldseek 3Di:
DDPVVVVVVVVVLVVLCCCLQCVLVVCVVVVVVVVNLVLLLQPVSVLSQQPNPVHHLQSNLVSLVSDDPVNVVVDPVDDPQSNVQSQQQSQLSQACVVVRVVPVLQSLVSLQLQLVDPPHDPSSVVSNVNSVVVNPDDYDHDPHNPDHHRPPPDRHDQDDDPADFQEKDAFLVRQWIWTFFQSQWIWIAGPVRSDTPDIHHDGPGGWRYWDADNVRPDIDIDGPRD